Protein AF-A0A5C4L773-F1 (afdb_monomer)

Solvent-accessible surface area (backbone atoms only — not comparable to full-atom values): 19338 Å² total; per-residue (Å²): 137,85,79,85,76,81,76,80,77,75,80,77,76,74,78,77,76,84,67,81,40,69,68,46,52,54,35,66,73,42,51,66,61,44,47,49,49,45,23,52,50,46,62,74,33,63,85,46,64,62,66,42,48,54,52,45,50,51,50,32,52,45,51,29,56,46,30,74,75,33,62,69,56,40,54,55,58,61,67,41,76,80,41,75,81,41,99,73,60,78,62,89,84,56,51,71,70,53,45,38,43,51,41,39,30,58,34,67,65,35,80,50,70,71,48,36,55,55,45,50,44,48,38,46,24,53,48,53,43,54,75,70,61,60,44,73,85,48,44,63,60,54,32,52,76,57,68,30,60,68,48,37,20,56,48,42,56,65,67,41,90,72,53,75,71,76,74,72,76,84,82,79,79,73,92,76,77,93,76,89,77,91,75,89,77,86,88,79,88,85,86,88,78,91,80,90,82,81,92,77,91,78,89,77,89,76,82,76,81,73,78,75,77,80,71,89,68,80,76,75,77,67,90,78,72,75,83,75,88,79,83,84,83,85,85,67,89,52,60,59,47,102,86,71,45,85,45,8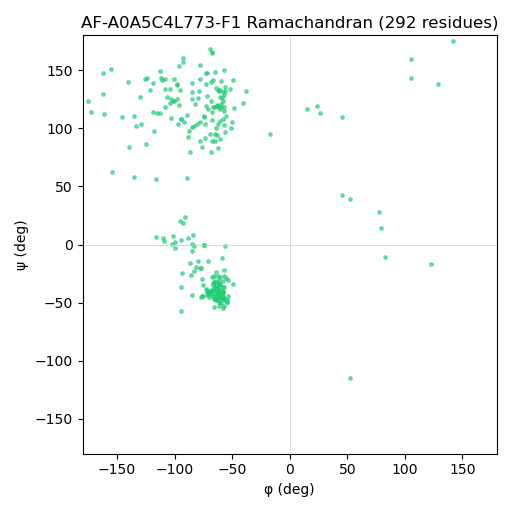5,49,74,94,65,56,80,65,51,43,54,72,76,62,70,65,57,94,92,60,84,80,58,74,44,78,44,76,80,46,74,55,95,97,44,75,44,68,45,83,45,81,56,84,79,84,126

Mean predicted aligned error: 17.51 Å

Organism: NCBI:txid2583531

Radius of gyration: 29.14 Å; Cα contacts (8 Å, |Δi|>4): 210; chains: 1; bounding box: 97×66×73 Å

Structure (mmCIF, N/CA/C/O backbone):
data_AF-A0A5C4L773-F1
#
_entry.id   AF-A0A5C4L773-F1
#
loop_
_atom_site.group_PDB
_atom_site.id
_atom_site.type_symbol
_atom_site.label_atom_id
_atom_site.label_alt_id
_atom_site.label_comp_id
_atom_site.label_asym_id
_atom_site.label_entity_id
_atom_site.label_seq_id
_atom_site.pdbx_PDB_ins_code
_atom_site.Cartn_x
_atom_site.Cartn_y
_atom_site.Cartn_z
_atom_site.occupancy
_atom_site.B_iso_or_equiv
_atom_site.auth_seq_id
_atom_site.auth_comp_id
_atom_site.auth_asym_id
_atom_site.auth_atom_id
_atom_site.pdbx_PDB_model_num
ATOM 1 N N . MET A 1 1 ? -50.400 12.324 -5.030 1.00 55.97 1 MET A N 1
ATOM 2 C CA . MET A 1 1 ? -49.575 11.104 -4.856 1.00 55.97 1 MET A CA 1
ATOM 3 C C . MET A 1 1 ? -48.114 11.508 -4.661 1.00 55.97 1 MET A C 1
ATOM 5 O O . MET A 1 1 ? -47.544 12.105 -5.564 1.00 55.97 1 MET A O 1
ATOM 9 N N . LYS A 1 2 ? -47.525 11.276 -3.477 1.00 47.38 2 LYS A N 1
ATOM 10 C CA . LYS A 1 2 ? -46.110 11.594 -3.190 1.00 47.38 2 LYS A CA 1
ATOM 11 C C . LYS A 1 2 ? -45.227 10.430 -3.656 1.00 47.38 2 LYS A C 1
ATOM 13 O O . LYS A 1 2 ? -45.478 9.294 -3.266 1.00 47.38 2 LYS A O 1
ATOM 18 N N . LYS A 1 3 ? -44.226 10.702 -4.502 1.00 49.03 3 LYS A N 1
ATOM 19 C CA . LYS A 1 3 ? -43.267 9.687 -4.972 1.00 49.03 3 LYS A CA 1
ATOM 20 C C . LYS A 1 3 ? -42.441 9.166 -3.781 1.00 49.03 3 LYS A C 1
ATOM 22 O O . LYS A 1 3 ? -41.984 9.991 -2.988 1.00 49.03 3 LYS A O 1
ATOM 27 N N . PRO A 1 4 ? -42.236 7.844 -3.641 1.00 53.94 4 PRO A N 1
ATOM 28 C CA . PRO A 1 4 ? -41.421 7.292 -2.567 1.00 53.94 4 PRO A CA 1
ATOM 29 C C . PRO A 1 4 ? -39.965 7.726 -2.757 1.00 53.94 4 PRO A C 1
ATOM 31 O O . PRO A 1 4 ? -39.331 7.427 -3.770 1.00 53.94 4 PRO A O 1
ATOM 34 N N . THR A 1 5 ? -39.436 8.465 -1.786 1.00 51.59 5 THR A N 1
ATOM 35 C CA . THR A 1 5 ? -38.029 8.854 -1.739 1.00 51.59 5 THR A CA 1
ATOM 36 C C . THR A 1 5 ? -37.188 7.618 -1.418 1.00 51.59 5 THR A C 1
ATOM 38 O O . THR A 1 5 ? -37.330 7.001 -0.361 1.00 51.59 5 THR A O 1
ATOM 41 N N . LYS A 1 6 ? -36.323 7.216 -2.360 1.00 52.66 6 LYS A N 1
ATOM 42 C CA . LYS A 1 6 ? -35.365 6.118 -2.176 1.00 52.66 6 LYS A CA 1
ATOM 43 C C . LYS A 1 6 ? -34.429 6.483 -1.018 1.00 52.66 6 LYS A C 1
ATOM 45 O O . LYS A 1 6 ? -33.583 7.361 -1.161 1.00 52.66 6 LYS A O 1
ATOM 50 N N . LYS A 1 7 ? -34.601 5.836 0.139 1.00 47.88 7 LYS A N 1
ATOM 51 C CA . LYS A 1 7 ? -33.677 5.959 1.275 1.00 47.88 7 LYS A CA 1
ATOM 52 C C . LYS A 1 7 ? -32.294 5.486 0.821 1.00 47.88 7 LYS A C 1
ATOM 54 O O . LYS A 1 7 ? -32.138 4.323 0.454 1.00 47.88 7 LYS A O 1
ATOM 59 N N . ALA A 1 8 ? -31.315 6.389 0.831 1.00 44.59 8 ALA A N 1
ATOM 60 C CA . ALA A 1 8 ? -29.921 6.061 0.565 1.00 44.59 8 ALA A CA 1
ATOM 61 C C . ALA A 1 8 ? -29.462 4.988 1.567 1.00 44.59 8 ALA A C 1
ATOM 63 O O . ALA A 1 8 ? -29.524 5.193 2.781 1.00 44.59 8 ALA A O 1
ATOM 64 N N . LYS A 1 9 ? -29.064 3.815 1.062 1.00 46.31 9 LYS A N 1
ATOM 65 C CA . LYS A 1 9 ? -28.491 2.751 1.889 1.00 46.31 9 LYS A CA 1
ATOM 66 C C . LYS A 1 9 ? -27.147 3.248 2.414 1.00 46.31 9 LYS A C 1
ATOM 68 O O . LYS A 1 9 ? -26.245 3.524 1.631 1.00 46.31 9 LYS A O 1
ATOM 73 N N . ASN A 1 10 ? -27.026 3.356 3.734 1.00 37.94 10 ASN A N 1
ATOM 74 C CA . ASN A 1 10 ? -25.752 3.632 4.388 1.00 37.94 10 ASN A CA 1
ATOM 75 C C . ASN A 1 10 ? -24.766 2.503 4.032 1.00 37.94 10 ASN A C 1
ATOM 77 O O . ASN A 1 10 ? -25.048 1.352 4.385 1.00 37.94 10 ASN A O 1
ATOM 81 N N . PRO A 1 11 ? -23.634 2.781 3.358 1.00 42.84 11 PRO A N 1
ATOM 82 C CA . PRO A 1 11 ? -22.618 1.766 3.123 1.00 42.84 11 PRO A CA 1
ATOM 83 C C . PRO A 1 11 ? -22.132 1.260 4.482 1.00 42.84 11 PRO A C 1
ATOM 85 O O . PRO A 1 11 ? -21.696 2.031 5.343 1.00 42.84 11 PRO A O 1
ATOM 88 N N . ARG A 1 12 ? -22.276 -0.049 4.710 1.00 44.75 12 ARG A N 1
ATOM 89 C CA . ARG A 1 12 ? -21.812 -0.699 5.934 1.00 44.75 12 ARG A CA 1
ATOM 90 C C . ARG A 1 12 ? -20.321 -0.441 6.084 1.00 44.75 12 ARG A C 1
ATOM 92 O O . ARG A 1 12 ? -19.520 -0.936 5.298 1.00 44.75 12 ARG A O 1
ATOM 99 N N . LYS A 1 13 ? -19.950 0.293 7.132 1.00 46.88 13 LYS A N 1
ATOM 100 C CA . LYS A 1 13 ? -18.569 0.363 7.606 1.00 46.88 13 LYS A CA 1
ATOM 101 C C . LYS A 1 13 ? -18.176 -1.043 8.061 1.00 46.88 13 LYS A C 1
ATOM 103 O O . LYS A 1 13 ? -18.472 -1.420 9.194 1.00 46.88 13 LYS A O 1
ATOM 108 N N . LEU A 1 14 ? -17.556 -1.829 7.177 1.00 47.53 14 LEU A N 1
ATOM 109 C CA . LEU A 1 14 ? -16.803 -3.018 7.572 1.00 47.53 14 LEU A CA 1
ATOM 110 C C . LEU A 1 14 ? -15.889 -2.582 8.720 1.00 47.53 14 LEU A C 1
ATOM 112 O O . LEU A 1 14 ? -15.087 -1.657 8.567 1.00 47.53 14 LEU A O 1
ATOM 116 N N . ARG A 1 15 ? -16.086 -3.163 9.908 1.00 50.38 15 ARG A N 1
ATOM 117 C CA . ARG A 1 15 ? -15.232 -2.879 11.063 1.00 50.38 15 ARG A CA 1
ATOM 118 C C . ARG A 1 15 ? -13.825 -3.332 10.681 1.00 50.38 15 ARG A C 1
ATOM 120 O O . ARG A 1 15 ? -13.570 -4.531 10.633 1.00 50.38 15 ARG A O 1
ATOM 127 N N . LYS A 1 16 ? -12.945 -2.376 10.361 1.00 62.84 16 LYS A N 1
ATOM 128 C CA . LYS A 1 16 ? -11.532 -2.633 10.065 1.00 62.84 16 LYS A CA 1
ATOM 129 C C . LYS A 1 16 ? -10.950 -3.384 11.268 1.00 62.84 16 LYS A C 1
ATOM 131 O O . LYS A 1 16 ? -10.889 -2.827 12.363 1.00 62.84 16 LYS A O 1
ATOM 136 N N . LEU A 1 17 ? -10.617 -4.665 11.086 1.00 63.12 17 LEU A N 1
ATOM 137 C CA . LEU A 1 17 ? -9.940 -5.463 12.111 1.00 63.12 17 LEU A CA 1
ATOM 138 C C . LEU A 1 17 ? -8.640 -4.747 12.489 1.00 63.12 17 LEU A C 1
ATOM 140 O O . LEU A 1 17 ? -7.871 -4.364 11.605 1.00 63.12 17 LEU A O 1
ATOM 144 N N . ALA A 1 18 ? -8.418 -4.539 13.786 1.00 74.06 18 ALA A N 1
ATOM 145 C CA . ALA A 1 18 ? -7.198 -3.908 14.268 1.00 74.06 18 ALA A CA 1
ATOM 146 C C . ALA A 1 18 ? -5.991 -4.796 13.920 1.00 74.06 18 ALA A C 1
ATOM 148 O O . ALA A 1 18 ? -5.924 -5.961 14.315 1.00 74.06 18 ALA A O 1
ATOM 149 N N . ASP A 1 19 ? -5.058 -4.249 13.146 1.00 83.75 19 ASP A N 1
ATOM 150 C CA . ASP A 1 19 ? -3.816 -4.916 12.768 1.00 83.75 19 ASP A CA 1
ATOM 151 C C . ASP A 1 19 ? -2.783 -4.699 13.879 1.00 83.75 19 ASP A C 1
ATOM 153 O O . ASP A 1 19 ? -2.212 -3.617 14.007 1.00 83.75 19 ASP A O 1
ATOM 157 N N . ASN A 1 20 ? -2.590 -5.719 14.716 1.00 84.19 20 ASN A N 1
ATOM 158 C CA . ASN A 1 20 ? -1.710 -5.666 15.889 1.00 84.19 20 ASN A CA 1
ATOM 159 C C . ASN A 1 20 ? -0.297 -6.211 15.608 1.00 84.19 20 ASN A C 1
ATOM 161 O O . ASN A 1 20 ? 0.418 -6.606 16.537 1.00 84.19 20 ASN A O 1
ATOM 165 N N . SER A 1 21 ? 0.110 -6.277 14.338 1.00 91.44 21 SER A N 1
ATOM 166 C CA . SER A 1 21 ? 1.467 -6.694 13.973 1.00 91.44 21 SER A CA 1
ATOM 167 C C . SER A 1 21 ? 2.527 -5.798 14.635 1.00 91.44 21 SER A C 1
ATOM 169 O O . SER A 1 21 ? 2.286 -4.631 14.951 1.00 91.44 21 SER A O 1
ATOM 171 N N . GLU A 1 22 ? 3.701 -6.366 14.915 1.00 93.00 22 GLU A N 1
ATOM 172 C CA . GLU A 1 22 ? 4.819 -5.649 15.547 1.00 93.00 22 GLU A CA 1
ATOM 173 C C . GLU A 1 22 ? 5.259 -4.449 14.703 1.00 93.00 22 GLU A C 1
ATOM 175 O O . GLU A 1 22 ? 5.308 -3.329 15.206 1.00 93.00 22 GLU A O 1
ATOM 180 N N . LEU A 1 2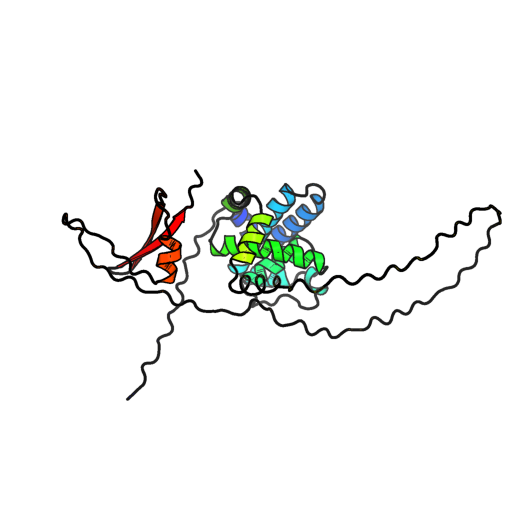3 ? 5.403 -4.659 13.392 1.00 93.69 23 LEU A N 1
ATOM 181 C CA . LEU A 1 23 ? 5.711 -3.602 12.433 1.00 93.69 23 LEU A CA 1
ATOM 182 C C . LEU A 1 23 ? 4.669 -2.470 12.453 1.00 93.69 23 LEU A C 1
ATOM 184 O O . LEU A 1 23 ? 5.021 -1.294 12.420 1.00 93.69 23 LEU A O 1
ATOM 188 N N . MET A 1 24 ? 3.373 -2.790 12.555 1.00 95.00 24 MET A N 1
ATOM 189 C CA . MET A 1 24 ? 2.337 -1.757 12.679 1.00 95.00 24 MET A CA 1
ATOM 190 C C . MET A 1 24 ? 2.456 -0.970 13.982 1.00 95.00 24 MET A C 1
ATOM 192 O O . MET A 1 24 ? 2.205 0.233 13.975 1.00 95.00 24 MET A O 1
ATOM 196 N N . ARG A 1 25 ? 2.838 -1.609 15.095 1.00 95.06 25 ARG A N 1
ATOM 197 C CA . ARG A 1 25 ? 3.061 -0.922 16.377 1.00 95.06 25 ARG A CA 1
ATOM 198 C C . ARG A 1 25 ? 4.253 0.027 16.299 1.00 95.06 25 ARG A C 1
ATOM 200 O O . ARG A 1 25 ? 4.114 1.179 16.707 1.00 95.06 25 ARG A O 1
ATOM 207 N N . GLU A 1 26 ? 5.355 -0.422 15.708 1.00 95.31 26 GLU A N 1
ATOM 208 C CA . GLU A 1 26 ? 6.541 0.400 15.458 1.00 95.31 26 GLU A CA 1
ATOM 209 C C . GLU A 1 26 ? 6.190 1.623 14.595 1.00 95.31 26 GLU A C 1
ATOM 211 O O . GLU A 1 26 ? 6.344 2.763 15.032 1.00 95.31 26 GLU A O 1
ATOM 216 N N . ILE A 1 27 ? 5.587 1.410 13.422 1.00 96.50 27 ILE A N 1
ATOM 217 C CA . ILE A 1 27 ? 5.211 2.492 12.494 1.00 96.50 27 ILE A CA 1
ATOM 218 C C . ILE A 1 27 ? 4.155 3.424 13.104 1.00 96.50 27 ILE A C 1
ATOM 220 O O . ILE A 1 27 ? 4.141 4.626 12.843 1.00 96.50 27 ILE A O 1
ATOM 224 N N . SER A 1 28 ? 3.245 2.896 13.922 1.00 95.75 28 SER A N 1
ATOM 225 C CA . SER A 1 28 ? 2.225 3.690 14.612 1.00 95.75 28 SER A CA 1
ATOM 226 C C . SER A 1 28 ? 2.832 4.652 15.639 1.00 95.75 28 SER A C 1
ATOM 228 O O . SER A 1 28 ? 2.219 5.692 15.899 1.00 95.75 28 SER A O 1
ATOM 230 N N . SER A 1 29 ? 4.001 4.320 16.201 1.00 96.81 29 SER A N 1
ATOM 231 C CA . SER A 1 29 ? 4.710 5.146 17.186 1.00 96.81 29 SER A CA 1
ATOM 232 C C . SER A 1 29 ? 5.435 6.337 16.545 1.00 96.81 29 SER A C 1
ATOM 234 O O . SER A 1 29 ? 5.257 7.464 17.005 1.00 96.81 29 SER A O 1
ATOM 236 N N . ASP A 1 30 ? 6.150 6.115 15.437 1.00 96.94 30 ASP A N 1
ATOM 237 C CA . ASP A 1 30 ? 6.817 7.155 14.647 1.00 96.94 30 ASP A CA 1
ATOM 238 C C . ASP A 1 30 ? 6.667 6.880 13.145 1.00 96.94 30 ASP A C 1
ATOM 240 O O . ASP A 1 30 ? 7.526 6.304 12.473 1.00 96.94 30 ASP A O 1
ATOM 244 N N . THR A 1 31 ? 5.531 7.308 12.596 1.00 97.44 31 THR A N 1
ATOM 245 C CA . THR A 1 31 ? 5.187 7.047 11.193 1.00 97.44 31 THR A CA 1
ATOM 246 C C . THR A 1 31 ? 6.119 7.780 10.232 1.00 97.44 31 THR A C 1
ATOM 248 O O . THR A 1 31 ? 6.448 7.268 9.158 1.00 97.44 31 THR A O 1
ATOM 251 N N . LEU A 1 32 ? 6.559 8.984 10.605 1.00 97.25 32 LEU A N 1
ATOM 252 C CA . LEU A 1 32 ? 7.421 9.785 9.751 1.00 97.25 32 LEU A CA 1
ATOM 253 C C . LEU A 1 32 ? 8.852 9.241 9.748 1.00 97.25 32 LEU A C 1
ATOM 255 O O . LEU A 1 32 ? 9.428 9.099 8.667 1.00 97.25 32 LEU A O 1
ATOM 259 N N . GLY A 1 33 ? 9.401 8.890 10.914 1.00 97.56 33 GLY A N 1
ATOM 260 C CA . GLY A 1 33 ? 10.689 8.207 11.016 1.00 97.56 33 GLY A CA 1
ATOM 261 C C . GLY A 1 33 ? 10.691 6.891 10.247 1.00 97.56 33 GLY A C 1
ATOM 262 O O . GLY A 1 33 ? 11.559 6.685 9.399 1.00 97.56 33 GLY A O 1
ATOM 263 N N . ALA A 1 34 ? 9.651 6.068 10.406 1.00 97.50 34 ALA A N 1
ATOM 264 C CA . ALA A 1 34 ? 9.509 4.827 9.648 1.00 97.50 34 ALA A CA 1
ATOM 265 C C . ALA A 1 34 ? 9.502 5.051 8.125 1.00 97.50 34 ALA A C 1
ATOM 267 O O . ALA A 1 34 ? 10.136 4.301 7.385 1.00 97.50 34 ALA A O 1
ATOM 268 N N . SER A 1 35 ? 8.842 6.109 7.637 1.00 97.31 35 SER A N 1
ATOM 269 C CA . SER A 1 35 ? 8.852 6.435 6.203 1.00 97.31 35 SER A CA 1
ATOM 270 C C . SER A 1 35 ? 10.238 6.826 5.681 1.00 97.31 35 SER A C 1
ATOM 272 O O . SER A 1 35 ? 10.595 6.458 4.560 1.00 97.31 35 SER A O 1
ATOM 274 N N . LYS A 1 36 ? 11.040 7.533 6.489 1.00 97.50 36 LYS A N 1
ATOM 275 C CA . LYS A 1 36 ? 12.428 7.890 6.158 1.00 97.50 36 LYS A CA 1
ATOM 276 C C . LYS A 1 36 ? 13.332 6.659 6.172 1.00 97.50 36 LYS A C 1
ATOM 278 O O . LYS A 1 36 ? 14.113 6.484 5.243 1.00 97.50 36 LYS A O 1
ATOM 283 N N . ASN A 1 37 ? 13.171 5.784 7.163 1.00 96.44 37 ASN A N 1
ATOM 284 C CA . ASN A 1 37 ? 13.919 4.531 7.257 1.00 96.44 37 ASN A CA 1
ATOM 285 C C . ASN A 1 37 ? 13.616 3.614 6.067 1.00 96.44 37 ASN A C 1
ATOM 287 O O . ASN A 1 37 ? 14.540 3.125 5.427 1.00 96.44 37 ASN A O 1
ATOM 291 N N . ALA A 1 38 ? 12.339 3.461 5.700 1.00 96.56 38 ALA A N 1
ATOM 292 C CA . ALA A 1 38 ? 11.937 2.680 4.531 1.00 96.56 38 ALA A CA 1
ATOM 293 C C . ALA A 1 38 ? 12.521 3.243 3.223 1.00 96.56 38 ALA A C 1
ATOM 295 O O . ALA A 1 38 ? 12.947 2.485 2.352 1.00 96.56 38 ALA A O 1
ATOM 296 N N . GLN A 1 39 ? 12.562 4.572 3.086 1.00 95.81 39 GLN A N 1
ATOM 297 C CA . GLN A 1 39 ? 13.196 5.235 1.948 1.00 95.81 39 GLN A CA 1
ATOM 298 C C . GLN A 1 39 ? 14.710 4.969 1.906 1.00 95.81 39 GLN A C 1
ATOM 300 O O . GLN A 1 39 ? 15.229 4.603 0.854 1.00 95.81 39 GLN A O 1
ATOM 305 N N . ALA A 1 40 ? 15.408 5.121 3.034 1.00 95.25 40 ALA A N 1
ATOM 306 C CA . ALA A 1 40 ? 16.847 4.876 3.131 1.00 95.25 40 ALA A CA 1
ATOM 307 C C . ALA A 1 40 ? 17.199 3.407 2.850 1.00 95.25 40 ALA A C 1
ATOM 309 O O . ALA A 1 40 ? 18.131 3.128 2.099 1.00 95.25 40 ALA A O 1
ATOM 310 N N . GLN A 1 41 ? 16.412 2.469 3.383 1.00 93.31 41 GLN A N 1
ATOM 311 C CA . GLN A 1 41 ? 16.582 1.040 3.134 1.00 93.31 41 GLN A CA 1
ATOM 312 C C . GLN A 1 41 ? 16.397 0.703 1.650 1.00 93.31 41 GLN A C 1
ATOM 314 O O . GLN A 1 41 ? 17.224 0.012 1.064 1.00 93.31 41 GLN A O 1
ATOM 319 N N . TYR A 1 42 ? 15.365 1.255 1.004 1.00 92.75 42 TYR A N 1
ATOM 320 C CA . TYR A 1 42 ? 15.167 1.064 -0.434 1.00 92.75 42 TYR A CA 1
ATOM 321 C C . TYR A 1 42 ? 16.338 1.598 -1.277 1.00 92.75 42 TYR A C 1
ATOM 323 O O . TYR A 1 42 ? 16.648 1.036 -2.327 1.00 92.75 42 TYR A O 1
ATOM 331 N N . GLU A 1 43 ? 16.987 2.681 -0.847 1.00 91.81 43 GLU A N 1
ATOM 332 C CA . GLU A 1 43 ? 18.172 3.199 -1.533 1.00 91.81 43 GLU A CA 1
ATOM 333 C C . GLU A 1 43 ? 19.409 2.332 -1.343 1.00 91.81 43 GLU A C 1
ATOM 335 O O . GLU A 1 43 ? 20.133 2.126 -2.318 1.00 91.81 43 GLU A O 1
ATOM 340 N N . ALA A 1 44 ? 19.628 1.827 -0.127 1.00 90.69 44 ALA A N 1
ATOM 341 C CA . ALA A 1 44 ? 20.729 0.921 0.182 1.00 90.69 44 ALA A CA 1
ATOM 342 C C . ALA A 1 44 ? 20.609 -0.396 -0.600 1.00 90.69 44 ALA A C 1
ATOM 344 O O . ALA A 1 44 ? 21.598 -0.917 -1.107 1.00 90.69 44 ALA A O 1
ATOM 345 N N . ASP A 1 45 ? 19.384 -0.888 -0.775 1.00 86.50 45 ASP A N 1
ATOM 346 C CA . ASP A 1 45 ? 19.121 -2.201 -1.355 1.00 86.50 45 ASP A CA 1
ATOM 347 C C . ASP A 1 45 ? 18.893 -2.187 -2.883 1.00 86.50 45 ASP A C 1
ATOM 349 O O . ASP A 1 45 ? 18.326 -3.134 -3.442 1.00 86.50 45 ASP A O 1
ATOM 353 N N . LYS A 1 46 ? 19.308 -1.131 -3.602 1.00 72.62 46 LYS A N 1
ATOM 354 C CA . LYS A 1 46 ? 19.066 -1.006 -5.058 1.00 72.62 46 LYS A CA 1
ATOM 355 C C . LYS A 1 46 ? 19.585 -2.191 -5.882 1.00 72.62 46 LYS A C 1
ATOM 357 O O . LYS A 1 46 ? 18.977 -2.514 -6.906 1.00 72.62 46 LYS A O 1
ATOM 362 N N . ASP A 1 47 ? 20.633 -2.860 -5.410 1.00 69.00 47 ASP A N 1
ATOM 363 C CA . ASP A 1 47 ? 21.241 -4.016 -6.077 1.00 69.00 47 ASP A CA 1
ATOM 364 C C . ASP A 1 47 ? 20.506 -5.341 -5.761 1.00 69.00 47 ASP A C 1
ATOM 366 O O . ASP A 1 47 ? 20.499 -6.274 -6.566 1.00 69.00 47 ASP A O 1
ATOM 370 N N . GLY A 1 48 ? 19.778 -5.410 -4.638 1.00 68.06 48 GLY A N 1
ATOM 371 C CA . GLY A 1 48 ? 18.990 -6.560 -4.174 1.00 68.06 48 GLY A CA 1
ATOM 372 C C . GLY A 1 48 ? 17.545 -6.558 -4.690 1.00 68.06 48 GLY A C 1
ATOM 373 O O . GLY A 1 48 ? 16.590 -6.578 -3.916 1.00 68.06 48 GLY A O 1
ATOM 374 N N . TRP A 1 49 ? 17.360 -6.527 -6.011 1.00 72.81 49 TRP A N 1
ATOM 375 C CA . TRP A 1 49 ? 16.126 -6.055 -6.669 1.00 72.81 49 TRP A CA 1
ATOM 376 C C . TRP A 1 49 ? 14.786 -6.687 -6.231 1.00 72.81 49 TRP A C 1
ATOM 378 O O . TRP A 1 49 ? 13.752 -6.016 -6.315 1.00 72.81 49 TRP A O 1
ATOM 388 N N . ARG A 1 50 ? 14.750 -7.963 -5.805 1.00 82.81 50 ARG A N 1
ATOM 389 C CA . ARG A 1 50 ? 13.488 -8.669 -5.475 1.00 82.81 50 ARG A CA 1
ATOM 390 C C . ARG A 1 50 ? 13.111 -8.623 -3.986 1.00 82.81 50 ARG A C 1
ATOM 392 O O . ARG A 1 50 ? 12.023 -8.114 -3.710 1.00 82.81 50 ARG A O 1
ATOM 399 N N . PRO A 1 51 ? 13.944 -9.090 -3.031 1.00 86.69 51 PRO A N 1
ATOM 400 C CA . PRO A 1 51 ? 13.572 -9.081 -1.612 1.00 86.69 51 PRO A CA 1
ATOM 401 C C . PRO A 1 51 ? 13.404 -7.657 -1.075 1.00 86.69 51 PRO A C 1
ATOM 403 O O . PRO A 1 51 ? 12.423 -7.362 -0.397 1.00 86.69 51 PRO A O 1
ATOM 406 N N . ALA A 1 52 ? 14.288 -6.744 -1.484 1.00 88.00 52 ALA A N 1
ATOM 407 C CA . ALA A 1 52 ? 14.222 -5.336 -1.109 1.00 88.00 52 ALA A CA 1
ATOM 408 C C . ALA A 1 52 ? 12.929 -4.666 -1.571 1.00 88.00 52 ALA A C 1
ATOM 410 O O . ALA A 1 52 ? 12.284 -3.920 -0.832 1.00 88.00 52 ALA A O 1
ATOM 411 N N . ARG A 1 53 ? 12.492 -4.977 -2.798 1.00 90.19 53 ARG A N 1
ATOM 412 C CA . ARG A 1 53 ? 11.215 -4.483 -3.315 1.00 90.19 53 ARG A CA 1
ATOM 413 C C . ARG A 1 53 ? 10.054 -4.992 -2.478 1.00 90.19 53 ARG A C 1
ATOM 415 O O . ARG A 1 53 ? 9.175 -4.199 -2.148 1.00 90.19 53 ARG A O 1
ATOM 422 N N . LEU A 1 54 ? 10.032 -6.281 -2.160 1.00 92.75 54 LEU A N 1
ATOM 423 C CA . LEU A 1 54 ? 8.946 -6.870 -1.384 1.00 92.75 54 LEU A CA 1
ATOM 424 C C . LEU A 1 54 ? 8.880 -6.259 0.020 1.00 92.75 54 LEU A C 1
ATOM 426 O O . LEU A 1 54 ? 7.807 -5.845 0.454 1.00 92.75 54 LEU A O 1
ATOM 430 N N . ASN A 1 55 ? 10.037 -6.079 0.658 1.00 93.94 55 ASN A N 1
ATOM 431 C CA . ASN A 1 55 ? 10.138 -5.390 1.937 1.00 93.94 55 ASN A CA 1
ATOM 432 C C . ASN A 1 55 ? 9.659 -3.929 1.836 1.00 93.94 55 ASN A C 1
ATOM 434 O O . ASN A 1 55 ? 8.819 -3.488 2.613 1.00 93.94 55 ASN A O 1
ATOM 438 N N . SER A 1 56 ? 10.071 -3.180 0.810 1.00 95.19 56 SER A N 1
ATOM 439 C CA . SER A 1 56 ? 9.572 -1.810 0.618 1.00 95.19 56 SER A CA 1
ATOM 440 C C . SER A 1 56 ? 8.049 -1.755 0.398 1.00 95.19 56 SER A C 1
ATOM 442 O O . SER A 1 56 ? 7.393 -0.844 0.897 1.00 95.19 56 SER A O 1
ATOM 444 N N . CYS A 1 57 ? 7.457 -2.754 -0.274 1.00 96.38 57 CYS A N 1
ATOM 445 C CA . CYS A 1 57 ? 6.003 -2.869 -0.423 1.00 96.38 57 CYS A CA 1
ATOM 446 C C . CYS A 1 57 ? 5.306 -3.071 0.930 1.00 96.38 57 CYS A C 1
ATOM 448 O O . CYS A 1 57 ? 4.252 -2.477 1.160 1.00 96.38 57 CYS A O 1
ATOM 450 N N . LEU A 1 58 ? 5.907 -3.866 1.822 1.00 96.88 58 LEU A N 1
ATOM 451 C CA . LEU A 1 58 ? 5.433 -4.078 3.189 1.00 96.88 58 LEU A CA 1
ATOM 452 C C . LEU A 1 58 ? 5.380 -2.763 3.976 1.00 96.88 58 LEU A C 1
ATOM 454 O O . LEU A 1 58 ? 4.323 -2.415 4.509 1.00 96.88 58 LEU A O 1
ATOM 458 N N . TYR A 1 59 ? 6.470 -1.990 3.973 1.00 97.44 59 TYR A N 1
ATOM 459 C CA . TYR A 1 59 ? 6.511 -0.680 4.631 1.00 97.44 59 TYR A CA 1
ATOM 460 C C . TYR A 1 59 ? 5.510 0.305 4.026 1.00 97.44 59 TYR A C 1
ATOM 462 O O . TYR A 1 59 ? 4.769 0.948 4.765 1.00 97.44 59 TYR A O 1
ATOM 470 N N . ILE A 1 60 ? 5.430 0.400 2.693 1.00 98.12 60 ILE A N 1
ATOM 471 C CA . ILE A 1 60 ? 4.469 1.281 2.008 1.00 98.12 60 ILE A CA 1
ATOM 472 C C . ILE A 1 60 ? 3.037 0.968 2.452 1.00 98.12 60 ILE A C 1
ATOM 474 O O . ILE A 1 60 ? 2.280 1.876 2.796 1.00 98.12 60 ILE A O 1
ATOM 478 N N . TYR A 1 61 ? 2.674 -0.315 2.467 1.00 98.06 61 TYR A N 1
ATOM 479 C CA . TYR A 1 61 ? 1.345 -0.771 2.853 1.00 98.06 61 TYR A CA 1
ATOM 480 C C . TYR A 1 61 ? 1.031 -0.447 4.322 1.00 98.06 61 TYR A C 1
ATOM 482 O O . TYR A 1 61 ? -0.024 0.118 4.622 1.00 98.06 61 TYR A O 1
ATOM 490 N N . ALA A 1 62 ? 1.961 -0.742 5.233 1.00 97.56 62 ALA A N 1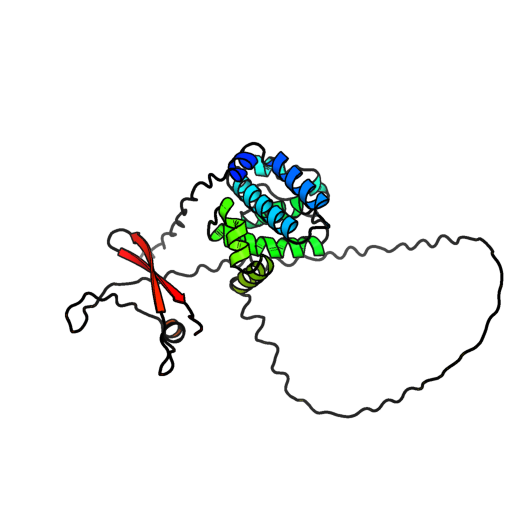
ATOM 491 C CA . ALA A 1 62 ? 1.795 -0.493 6.662 1.00 97.56 62 ALA A CA 1
ATOM 492 C C . ALA A 1 62 ? 1.720 1.011 6.994 1.00 97.56 62 ALA A C 1
ATOM 494 O O . ALA A 1 62 ? 0.787 1.451 7.671 1.00 97.56 62 ALA A O 1
ATOM 495 N N . ILE A 1 63 ? 2.632 1.823 6.447 1.00 98.25 63 ILE A N 1
ATOM 496 C CA . ILE A 1 63 ? 2.640 3.288 6.605 1.00 98.25 63 ILE A CA 1
ATOM 497 C C . ILE A 1 63 ? 1.323 3.886 6.106 1.00 98.25 63 ILE A C 1
ATOM 499 O O . ILE A 1 63 ? 0.702 4.692 6.803 1.00 98.25 63 ILE A O 1
ATOM 503 N N . ALA A 1 64 ? 0.855 3.460 4.929 1.00 97.81 64 ALA A N 1
ATOM 504 C CA . ALA A 1 64 ? -0.401 3.943 4.373 1.00 97.81 64 ALA A CA 1
ATOM 505 C C . ALA A 1 64 ? -1.602 3.595 5.272 1.00 97.81 64 ALA A C 1
ATOM 507 O O . ALA A 1 64 ? -2.413 4.481 5.545 1.00 97.81 64 ALA A O 1
ATOM 508 N N . LYS A 1 65 ? -1.692 2.366 5.815 1.00 96.31 65 LYS A N 1
ATOM 509 C CA . LYS A 1 65 ? -2.756 1.992 6.776 1.00 96.31 65 LYS A CA 1
ATOM 510 C C . LYS A 1 65 ? -2.755 2.890 8.015 1.00 96.31 65 LYS A C 1
ATOM 512 O O . LYS A 1 65 ? -3.826 3.310 8.470 1.00 96.31 65 LYS A O 1
ATOM 517 N N . VAL A 1 66 ? -1.577 3.211 8.556 1.00 96.69 66 VAL A N 1
ATOM 518 C CA . VAL A 1 66 ? -1.459 4.116 9.710 1.00 96.69 66 VAL A CA 1
ATOM 519 C C . VAL A 1 66 ? -1.913 5.530 9.347 1.00 96.69 66 VAL A C 1
ATOM 521 O O . VAL A 1 66 ? -2.725 6.100 10.073 1.00 96.69 66 VAL A O 1
ATOM 524 N N . MET A 1 67 ? -1.474 6.079 8.213 1.00 97.19 67 MET A N 1
ATOM 525 C CA . MET A 1 67 ? -1.851 7.431 7.774 1.00 97.19 67 MET A CA 1
ATOM 526 C C . MET A 1 67 ? -3.348 7.572 7.481 1.00 97.19 67 MET A C 1
ATOM 528 O O . MET A 1 67 ? -3.943 8.584 7.847 1.00 97.19 67 MET A O 1
ATOM 532 N N . MET A 1 68 ? -3.976 6.545 6.899 1.00 95.44 68 MET A N 1
ATOM 533 C CA . MET A 1 68 ? -5.432 6.502 6.707 1.00 95.44 68 MET A CA 1
ATOM 534 C C . MET A 1 68 ? -6.194 6.521 8.037 1.00 95.44 68 MET A C 1
ATOM 536 O O . MET A 1 68 ? -7.288 7.070 8.121 1.00 95.44 68 MET A O 1
ATOM 540 N N . SER A 1 69 ? -5.617 5.921 9.080 1.00 94.62 69 SER A N 1
ATOM 541 C CA . SER A 1 69 ? -6.221 5.860 10.416 1.00 94.62 69 SER A CA 1
ATOM 542 C C . SER A 1 69 ? -5.913 7.103 11.261 1.00 94.62 69 SER A C 1
ATOM 544 O O . SER A 1 69 ? -6.680 7.444 12.160 1.00 94.62 69 SER A O 1
ATOM 546 N N . LYS A 1 70 ? -4.797 7.790 10.985 1.00 96.25 70 LYS A N 1
ATOM 547 C CA . LYS A 1 70 ? -4.305 8.959 11.728 1.00 96.25 70 LYS A CA 1
ATOM 548 C C . LYS A 1 70 ? -4.082 10.154 10.785 1.00 96.25 70 LYS A C 1
ATOM 550 O O . LYS A 1 70 ? -2.944 10.418 10.390 1.00 96.25 70 LYS A O 1
ATOM 555 N N . PRO A 1 71 ? -5.117 10.971 10.511 1.00 95.38 71 PRO A N 1
ATOM 556 C CA . PRO A 1 71 ? -5.005 12.128 9.613 1.00 95.38 71 PRO A CA 1
ATOM 557 C C . PRO A 1 71 ? -3.934 13.152 10.020 1.00 95.38 71 PRO A C 1
ATOM 559 O O . PRO A 1 71 ? -3.369 13.836 9.171 1.00 95.38 71 PRO A O 1
ATOM 562 N N . LYS A 1 72 ? -3.608 13.249 11.319 1.00 96.75 72 LYS A N 1
ATOM 563 C CA . LYS A 1 72 ? -2.517 14.106 11.814 1.00 96.75 72 LYS A CA 1
ATOM 564 C C . LYS A 1 72 ? -1.146 13.669 11.287 1.00 96.75 72 LYS A C 1
ATOM 566 O O . LYS A 1 72 ? -0.325 14.527 10.980 1.00 96.75 72 LYS A O 1
ATOM 571 N N . GLU A 1 73 ? -0.908 12.364 11.160 1.00 97.50 73 GLU A N 1
ATOM 572 C CA . GLU A 1 73 ? 0.345 11.835 10.606 1.00 97.50 73 GLU A CA 1
ATOM 573 C C . GLU A 1 73 ? 0.417 12.074 9.097 1.00 97.50 73 GLU A C 1
ATOM 575 O O . GLU A 1 73 ? 1.448 12.520 8.595 1.00 97.50 73 GLU A O 1
ATOM 580 N N . TRP A 1 74 ? -0.707 11.914 8.388 1.00 97.62 74 TRP A N 1
ATOM 581 C CA . TRP A 1 74 ? -0.811 12.316 6.983 1.00 97.62 74 TRP A CA 1
ATOM 582 C C . TRP A 1 74 ? -0.477 13.806 6.788 1.00 97.62 74 TRP A C 1
ATOM 584 O O . TRP A 1 74 ? 0.357 14.155 5.956 1.00 97.62 74 TRP A O 1
ATOM 594 N N . ALA A 1 75 ? -1.038 14.690 7.618 1.00 97.12 75 ALA A N 1
ATOM 595 C CA . ALA A 1 75 ? -0.776 16.128 7.548 1.00 97.12 75 ALA A CA 1
ATOM 596 C C . ALA A 1 75 ? 0.702 16.501 7.796 1.00 97.12 75 ALA A C 1
ATOM 598 O O . ALA A 1 75 ? 1.193 17.471 7.219 1.00 97.12 75 ALA A O 1
ATOM 599 N N . LYS A 1 76 ? 1.430 15.753 8.637 1.00 97.69 76 LYS A N 1
ATOM 600 C CA . LYS A 1 76 ? 2.885 15.928 8.823 1.00 97.69 76 LYS A CA 1
ATOM 601 C C . LYS A 1 76 ? 3.676 15.418 7.616 1.00 97.69 76 LYS A C 1
ATOM 603 O O . LYS A 1 76 ? 4.668 16.028 7.218 1.00 97.69 76 LYS A O 1
ATOM 608 N N . PHE A 1 77 ? 3.234 14.310 7.032 1.00 97.88 77 PHE A N 1
ATOM 609 C CA . PHE A 1 77 ? 3.889 13.672 5.898 1.00 97.88 77 PHE A CA 1
ATOM 610 C C . PHE A 1 77 ? 3.822 14.509 4.614 1.00 97.88 77 PHE A C 1
ATOM 612 O O . PHE A 1 77 ? 4.816 14.626 3.900 1.00 97.88 77 PHE A O 1
ATOM 619 N N . ILE A 1 78 ? 2.693 15.166 4.338 1.00 97.56 78 ILE A N 1
ATOM 620 C CA . ILE A 1 78 ? 2.560 16.034 3.153 1.00 97.56 78 ILE A CA 1
ATOM 621 C C . ILE A 1 78 ? 3.365 17.339 3.260 1.00 97.56 78 ILE A C 1
ATOM 623 O O . ILE A 1 78 ? 3.580 18.004 2.254 1.00 97.56 78 ILE A O 1
ATOM 627 N N . LYS A 1 79 ? 3.843 17.696 4.461 1.00 97.25 79 LYS A N 1
ATOM 628 C CA . LYS A 1 79 ? 4.732 18.848 4.696 1.00 97.25 79 LYS A CA 1
ATOM 629 C C . LYS A 1 79 ? 6.215 18.531 4.476 1.00 97.25 79 LYS A C 1
ATOM 631 O O . LYS A 1 79 ? 7.052 19.396 4.710 1.00 97.25 79 LYS A O 1
ATOM 636 N N . GLN A 1 80 ? 6.570 17.300 4.100 1.00 97.50 80 GLN A N 1
ATOM 637 C CA . GLN A 1 80 ? 7.969 16.968 3.826 1.00 97.50 80 GLN A CA 1
ATOM 638 C C . GLN A 1 80 ? 8.486 17.725 2.584 1.00 97.50 80 GLN A C 1
ATOM 640 O O . GLN A 1 80 ? 7.766 17.772 1.584 1.00 97.50 80 GLN A O 1
ATOM 645 N N . PRO A 1 81 ? 9.748 18.207 2.583 1.00 96.69 81 PRO A N 1
ATOM 646 C CA . PRO A 1 81 ? 10.339 18.931 1.446 1.00 96.69 81 PRO A CA 1
ATOM 647 C C . PRO A 1 81 ? 10.339 18.148 0.126 1.00 96.69 81 PRO A C 1
ATOM 649 O O . PRO A 1 81 ? 10.378 18.720 -0.956 1.00 96.69 81 PRO A O 1
ATOM 652 N N . PHE A 1 82 ? 10.246 16.815 0.195 1.00 96.50 82 PHE A N 1
ATOM 653 C CA . PHE A 1 82 ? 10.118 15.943 -0.976 1.00 96.50 82 PHE A CA 1
ATOM 654 C C . PHE A 1 82 ? 9.012 16.394 -1.949 1.00 96.50 82 PHE A C 1
ATOM 656 O O . PHE A 1 82 ? 9.160 16.242 -3.163 1.00 96.50 82 PHE A O 1
ATOM 663 N N . TRP A 1 83 ? 7.921 16.959 -1.426 1.00 96.94 83 TRP A N 1
ATOM 664 C CA . TRP A 1 83 ? 6.756 17.356 -2.215 1.00 96.94 83 TRP A CA 1
ATOM 665 C C . TRP A 1 83 ? 6.913 18.689 -2.949 1.00 96.94 83 TRP A C 1
ATOM 667 O O . TRP A 1 83 ? 6.150 18.935 -3.875 1.00 96.94 83 TRP A O 1
ATOM 677 N N . GLU A 1 84 ? 7.910 19.511 -2.612 1.00 94.75 84 GLU A N 1
ATOM 678 C CA . GLU A 1 84 ? 8.149 20.812 -3.264 1.00 94.75 84 GLU A CA 1
ATOM 679 C C . GLU A 1 84 ? 8.480 20.661 -4.757 1.00 94.75 84 GLU A C 1
ATOM 681 O O . GLU A 1 84 ? 8.158 21.523 -5.568 1.00 94.75 84 GLU A O 1
ATOM 686 N N . ASN A 1 85 ? 9.052 19.515 -5.139 1.00 90.31 85 ASN A N 1
ATOM 687 C CA . ASN A 1 85 ? 9.401 19.198 -6.525 1.00 90.31 85 ASN A CA 1
ATOM 688 C C . ASN A 1 85 ? 8.226 18.640 -7.349 1.00 90.31 85 ASN A C 1
ATOM 690 O O . ASN A 1 85 ? 8.402 18.281 -8.517 1.00 90.31 85 ASN A O 1
ATOM 694 N N . PHE A 1 86 ? 7.039 18.475 -6.757 1.00 92.19 86 PHE A N 1
ATOM 695 C CA . PHE A 1 86 ? 5.878 17.926 -7.451 1.00 92.19 86 PHE A CA 1
ATOM 696 C C . PHE A 1 86 ? 5.002 19.059 -7.994 1.00 92.19 86 PHE A C 1
ATOM 698 O O . PHE A 1 86 ? 4.626 19.942 -7.232 1.00 92.19 86 PHE A O 1
ATOM 705 N N . PRO A 1 87 ? 4.564 18.994 -9.268 1.00 90.06 87 PRO A N 1
ATOM 706 C CA . PRO A 1 87 ? 3.648 19.996 -9.822 1.00 90.06 87 PRO A CA 1
ATOM 707 C C . PRO A 1 87 ? 2.335 20.120 -9.036 1.00 90.06 87 PRO A C 1
ATOM 709 O O . PRO A 1 87 ? 1.731 21.185 -8.971 1.00 90.06 87 PRO A O 1
ATOM 712 N N . LYS A 1 88 ? 1.881 19.008 -8.446 1.00 90.44 88 LYS A N 1
ATOM 713 C CA . LYS A 1 88 ? 0.674 18.926 -7.624 1.00 90.44 88 LYS A CA 1
ATOM 714 C C . LYS A 1 88 ? 1.016 18.239 -6.308 1.00 90.44 88 LYS A C 1
ATOM 716 O O . LYS A 1 88 ? 1.160 17.012 -6.266 1.00 90.44 88 LYS A O 1
ATOM 721 N N . SER A 1 89 ? 1.135 19.029 -5.247 1.00 91.12 89 SER A N 1
ATOM 722 C CA . SER A 1 89 ? 1.364 18.511 -3.899 1.00 91.12 89 SER A CA 1
ATOM 723 C C . SER A 1 89 ? 0.168 17.686 -3.405 1.00 91.12 89 SER A C 1
ATOM 725 O O . SER A 1 89 ? -0.979 17.974 -3.771 1.00 91.12 89 SER A O 1
ATOM 727 N N . PRO A 1 90 ? 0.404 16.663 -2.565 1.00 94.12 90 PRO A N 1
ATOM 728 C CA . PRO A 1 90 ? -0.674 15.903 -1.949 1.00 94.12 90 PRO A CA 1
ATOM 729 C C . PRO A 1 90 ? -1.576 16.811 -1.106 1.00 94.12 90 PRO A C 1
ATOM 731 O O . PRO A 1 90 ? -1.097 17.694 -0.393 1.00 94.12 90 PRO A O 1
ATOM 734 N N . ARG A 1 91 ? -2.888 16.572 -1.155 1.00 94.75 91 ARG A N 1
ATOM 735 C CA . ARG A 1 91 ? -3.865 17.307 -0.342 1.00 94.75 91 ARG A CA 1
ATOM 736 C C . ARG A 1 91 ? -4.162 16.587 0.975 1.00 94.75 91 ARG A C 1
ATOM 738 O O . ARG A 1 91 ? -3.986 15.374 1.096 1.00 94.75 91 ARG A O 1
ATOM 745 N N . ALA A 1 92 ? -4.639 17.339 1.965 1.00 92.94 92 ALA A N 1
ATOM 746 C CA . ALA A 1 92 ? -4.997 16.798 3.278 1.00 92.94 92 ALA A CA 1
ATOM 747 C C . ALA A 1 92 ? -6.225 15.866 3.233 1.00 92.94 92 ALA A C 1
ATOM 749 O O . ALA A 1 92 ? -6.317 14.948 4.040 1.00 92.94 92 ALA A O 1
ATOM 750 N N . ASP A 1 93 ? -7.125 16.069 2.269 1.00 90.62 93 ASP A N 1
ATOM 751 C CA . ASP A 1 93 ? -8.361 15.313 2.025 1.00 90.62 93 ASP A CA 1
ATOM 752 C C . ASP A 1 93 ? -8.170 14.133 1.050 1.00 90.62 93 ASP A C 1
ATOM 754 O O . ASP A 1 93 ? -9.107 13.679 0.394 1.00 90.62 93 ASP A O 1
ATOM 758 N N . ALA A 1 94 ? -6.941 13.624 0.931 1.00 86.50 94 ALA A N 1
ATOM 759 C CA . ALA A 1 94 ? -6.630 12.516 0.039 1.00 86.50 94 ALA A CA 1
ATOM 760 C C . ALA A 1 94 ? -7.418 11.245 0.404 1.00 86.50 94 ALA A C 1
ATOM 762 O O . ALA A 1 94 ? -7.438 10.808 1.555 1.00 86.50 94 ALA A O 1
ATOM 763 N N . ASN A 1 95 ? -8.017 10.610 -0.608 1.00 91.19 95 ASN A N 1
ATOM 764 C CA . ASN A 1 95 ? -8.632 9.294 -0.452 1.00 91.19 95 ASN A CA 1
ATOM 765 C C . ASN A 1 95 ? -7.575 8.201 -0.191 1.00 91.19 95 ASN A C 1
ATOM 767 O O . ASN A 1 95 ? -6.377 8.398 -0.415 1.00 91.19 95 ASN A O 1
ATOM 771 N N . GLU A 1 96 ? -8.023 7.024 0.250 1.00 88.94 96 GLU A N 1
ATOM 772 C CA . GLU A 1 96 ? -7.148 5.896 0.608 1.00 88.94 96 GLU A CA 1
ATOM 773 C C . GLU A 1 96 ? -6.176 5.528 -0.534 1.00 88.94 96 GLU A C 1
ATOM 775 O O . GLU A 1 96 ? -4.967 5.397 -0.329 1.00 88.94 96 GLU A O 1
ATOM 780 N N . THR A 1 97 ? -6.669 5.472 -1.774 1.00 89.69 97 THR A N 1
ATOM 781 C CA . THR A 1 97 ? -5.846 5.192 -2.962 1.00 89.69 97 THR A CA 1
ATOM 782 C C . THR A 1 97 ? -4.745 6.237 -3.175 1.00 89.69 97 THR A C 1
ATOM 784 O O . THR A 1 97 ? -3.612 5.883 -3.513 1.00 89.69 97 THR A O 1
ATOM 787 N N . LYS A 1 98 ? -5.059 7.526 -2.990 1.00 94.62 98 LYS A N 1
ATOM 788 C CA . LYS A 1 98 ? -4.111 8.638 -3.137 1.00 94.62 98 LYS A CA 1
ATOM 789 C C . LYS A 1 98 ? -3.054 8.583 -2.034 1.00 94.62 98 LYS A C 1
ATOM 791 O O . LYS A 1 98 ? -1.874 8.697 -2.354 1.00 94.62 98 LYS A O 1
ATOM 796 N N . ILE A 1 99 ? -3.434 8.311 -0.782 1.00 97.12 99 ILE A N 1
ATOM 797 C CA . ILE A 1 99 ? -2.481 8.140 0.331 1.00 97.12 99 ILE A CA 1
ATOM 798 C C . ILE A 1 99 ? -1.473 7.034 0.004 1.00 97.12 99 ILE A C 1
ATOM 800 O O . ILE A 1 99 ? -0.268 7.282 0.014 1.00 97.12 99 ILE A O 1
ATOM 804 N N . LEU A 1 100 ? -1.947 5.840 -0.370 1.00 97.44 100 LEU A N 1
ATOM 805 C CA . LEU A 1 100 ? -1.074 4.711 -0.709 1.00 97.44 100 LEU A CA 1
ATOM 806 C C . LEU A 1 100 ? -0.126 5.043 -1.876 1.00 97.44 100 LEU A C 1
ATOM 808 O O . LEU A 1 100 ? 1.061 4.715 -1.831 1.00 97.44 100 LEU A O 1
ATOM 812 N N . ARG A 1 101 ? -0.631 5.747 -2.899 1.00 97.19 101 ARG A N 1
ATOM 813 C CA . ARG A 1 101 ? 0.162 6.218 -4.044 1.00 97.19 101 ARG A CA 1
ATOM 814 C C . ARG A 1 101 ? 1.289 7.158 -3.614 1.00 97.19 101 ARG A C 1
ATOM 816 O O . ARG A 1 101 ? 2.434 6.954 -4.010 1.00 97.19 101 ARG A O 1
ATOM 823 N N . TYR A 1 102 ? 0.981 8.173 -2.813 1.00 97.88 102 TYR A N 1
ATOM 824 C CA . TYR A 1 102 ? 1.977 9.147 -2.367 1.00 97.88 102 TYR A CA 1
ATOM 825 C C . TYR A 1 102 ? 3.006 8.524 -1.422 1.00 97.88 102 TYR A C 1
ATOM 827 O O . TYR A 1 102 ? 4.197 8.789 -1.565 1.00 97.88 102 TYR A O 1
ATOM 835 N N . VAL A 1 103 ? 2.596 7.627 -0.524 1.00 98.12 103 VAL A N 1
ATOM 836 C CA . VAL A 1 103 ? 3.550 6.878 0.308 1.00 98.12 103 VAL A CA 1
ATOM 837 C C . VAL A 1 103 ? 4.527 6.086 -0.568 1.00 98.12 103 VAL A C 1
ATOM 839 O O . VAL A 1 103 ? 5.736 6.167 -0.353 1.00 98.12 103 VAL A O 1
ATOM 842 N N . ALA A 1 104 ? 4.041 5.405 -1.611 1.00 97.75 104 ALA A N 1
ATOM 843 C CA . ALA A 1 104 ? 4.908 4.695 -2.552 1.00 97.75 104 ALA A CA 1
ATOM 844 C C . ALA A 1 104 ? 5.873 5.633 -3.296 1.00 97.75 104 ALA A C 1
ATOM 846 O O . ALA A 1 104 ? 7.056 5.322 -3.428 1.00 97.75 104 ALA A O 1
ATOM 847 N N . PHE A 1 105 ? 5.399 6.798 -3.752 1.00 97.44 105 PHE A N 1
ATOM 848 C CA . PHE A 1 105 ? 6.257 7.779 -4.421 1.00 97.44 105 PHE A CA 1
ATOM 849 C C . PHE A 1 105 ? 7.368 8.292 -3.511 1.00 97.44 105 PHE A C 1
ATOM 851 O O . PHE A 1 105 ? 8.501 8.432 -3.966 1.00 97.44 105 PHE A O 1
ATOM 858 N N . TYR A 1 106 ? 7.052 8.542 -2.243 1.00 97.88 106 TYR A N 1
ATOM 859 C CA . TYR A 1 106 ? 8.021 8.994 -1.256 1.00 97.88 106 TYR A CA 1
ATOM 860 C C . TYR A 1 106 ? 9.075 7.923 -0.966 1.00 97.88 106 TYR A C 1
ATOM 862 O O . TYR A 1 106 ? 10.268 8.182 -1.127 1.00 97.88 106 TYR A O 1
ATOM 870 N N . VAL A 1 107 ? 8.647 6.708 -0.604 1.00 97.56 107 VAL A N 1
ATOM 871 C CA . VAL A 1 107 ? 9.555 5.607 -0.237 1.00 97.56 107 VAL A CA 1
ATOM 872 C C . VAL A 1 107 ? 10.477 5.243 -1.402 1.00 97.56 107 VAL A C 1
ATOM 874 O O . VAL A 1 107 ? 11.676 5.081 -1.209 1.00 97.56 107 VAL A O 1
ATOM 877 N N . TRP A 1 108 ? 9.961 5.202 -2.633 1.00 96.25 108 TRP A N 1
ATOM 878 C CA . TRP A 1 108 ? 10.765 4.881 -3.817 1.00 96.25 108 TRP A CA 1
ATOM 879 C C . TRP A 1 108 ? 11.435 6.082 -4.490 1.00 96.25 108 TRP A C 1
ATOM 881 O O . TRP A 1 108 ? 11.996 5.922 -5.576 1.00 96.25 108 TRP A O 1
ATOM 891 N N . LYS A 1 109 ? 11.342 7.285 -3.906 1.00 96.06 109 LYS A N 1
ATOM 892 C CA . LYS A 1 109 ? 11.807 8.551 -4.506 1.00 96.06 109 LYS A CA 1
ATOM 893 C C . LYS A 1 109 ? 11.388 8.711 -5.974 1.00 96.06 109 LYS A C 1
ATOM 895 O O . LYS A 1 109 ? 12.165 9.120 -6.836 1.00 96.06 109 LYS A O 1
ATOM 900 N N . SER A 1 110 ? 10.143 8.357 -6.279 1.00 95.44 110 SER A N 1
ATOM 901 C CA . SER A 1 110 ? 9.618 8.362 -7.645 1.00 95.44 110 SER A CA 1
ATOM 902 C C . SER A 1 110 ? 9.259 9.780 -8.088 1.00 95.44 110 SER A C 1
ATOM 904 O O . SER A 1 110 ? 8.130 10.237 -7.906 1.00 95.44 110 SER A O 1
ATOM 906 N N . THR A 1 111 ? 10.224 10.494 -8.666 1.00 95.06 111 THR A N 1
ATOM 907 C CA . THR A 1 111 ? 10.042 11.861 -9.185 1.00 95.06 111 THR A CA 1
ATOM 908 C C . THR A 1 111 ? 9.717 11.879 -10.681 1.00 95.06 111 THR A C 1
ATOM 910 O O . THR A 1 111 ? 8.870 12.661 -11.121 1.00 95.06 111 THR A O 1
ATOM 913 N N . SER A 1 112 ? 10.320 10.974 -11.459 1.00 94.94 112 SER A N 1
ATOM 914 C CA . SER A 1 112 ? 10.123 10.858 -12.910 1.00 94.94 112 SER A CA 1
ATOM 915 C C . SER A 1 112 ? 8.813 10.157 -13.280 1.00 94.94 112 SER A C 1
ATOM 917 O O . SER A 1 112 ? 8.319 9.311 -12.535 1.00 94.94 112 SER A O 1
ATOM 919 N N . ARG A 1 113 ? 8.269 10.444 -14.470 1.00 93.81 113 ARG A N 1
ATOM 920 C CA . ARG A 1 113 ? 7.048 9.789 -14.978 1.00 93.81 113 ARG A CA 1
ATOM 921 C C . ARG A 1 113 ? 7.170 8.262 -14.979 1.00 93.81 113 ARG A C 1
ATOM 923 O O . ARG A 1 113 ? 6.341 7.583 -14.390 1.00 93.81 113 ARG A O 1
ATOM 930 N N . THR A 1 114 ? 8.262 7.728 -15.523 1.00 94.62 114 THR A N 1
ATOM 931 C CA . THR A 1 114 ? 8.496 6.277 -15.602 1.00 94.62 114 THR A CA 1
ATOM 932 C C . THR A 1 114 ? 8.569 5.607 -14.226 1.00 94.62 114 THR A C 1
ATOM 934 O O . THR A 1 114 ? 8.047 4.507 -14.045 1.00 94.62 114 THR A O 1
ATOM 937 N N . SER A 1 115 ? 9.204 6.253 -13.238 1.00 94.56 115 SER A N 1
ATOM 938 C CA . SER A 1 115 ? 9.258 5.713 -11.869 1.00 94.56 115 SER A CA 1
ATOM 939 C C . SER A 1 115 ? 7.888 5.764 -11.188 1.00 94.56 115 SER A C 1
ATOM 941 O O . SER A 1 115 ? 7.480 4.777 -10.576 1.00 94.56 115 SER A O 1
ATOM 943 N N . LYS A 1 116 ? 7.133 6.852 -11.385 1.00 95.19 116 LYS A N 1
ATOM 944 C CA . LYS A 1 116 ? 5.752 7.002 -10.903 1.00 95.19 116 LYS A CA 1
ATOM 945 C C . LYS A 1 116 ? 4.810 5.965 -11.511 1.00 95.19 116 LYS A C 1
ATOM 947 O O . LYS A 1 116 ? 4.052 5.345 -10.774 1.00 95.19 116 LYS A O 1
ATOM 952 N N . ASP A 1 117 ? 4.890 5.708 -12.814 1.00 94.94 117 ASP A N 1
ATOM 953 C CA . ASP A 1 117 ? 4.050 4.713 -13.496 1.00 94.94 117 ASP A CA 1
ATOM 954 C C . ASP A 1 117 ? 4.309 3.294 -12.968 1.00 94.94 117 ASP A C 1
ATOM 956 O O . ASP A 1 117 ? 3.379 2.517 -12.706 1.00 94.94 117 ASP A O 1
ATOM 960 N N . ARG A 1 118 ? 5.584 2.967 -12.724 1.00 94.31 118 ARG A N 1
ATOM 961 C CA . ARG A 1 118 ? 5.972 1.709 -12.078 1.00 94.31 118 ARG A CA 1
ATOM 962 C C . ARG A 1 118 ? 5.433 1.631 -10.650 1.00 94.31 118 ARG A C 1
ATOM 964 O O . ARG A 1 118 ? 4.857 0.610 -10.279 1.00 94.31 118 ARG A O 1
ATOM 971 N N . ALA A 1 119 ? 5.557 2.707 -9.878 1.00 96.00 119 ALA A N 1
ATOM 972 C CA . ALA A 1 119 ? 5.034 2.760 -8.522 1.00 96.00 119 ALA A CA 1
ATOM 973 C C . ALA A 1 119 ? 3.506 2.576 -8.487 1.00 96.00 119 ALA A C 1
ATOM 975 O O . ALA A 1 119 ? 2.995 1.745 -7.738 1.00 96.00 119 ALA A O 1
ATOM 976 N N . CYS A 1 120 ? 2.779 3.263 -9.372 1.00 95.62 120 CYS A N 1
ATOM 977 C CA . CYS A 1 120 ? 1.334 3.124 -9.548 1.00 95.62 120 CYS A CA 1
ATOM 978 C C . CYS A 1 120 ? 0.913 1.686 -9.877 1.00 95.62 120 CYS A C 1
ATOM 980 O O . CYS A 1 120 ? -0.126 1.226 -9.404 1.00 95.62 120 CYS A O 1
ATOM 982 N N . THR A 1 121 ? 1.712 0.959 -10.660 1.00 95.31 121 THR A N 1
ATOM 983 C CA . THR A 1 121 ? 1.441 -0.449 -10.987 1.00 95.31 121 THR A CA 1
ATOM 984 C C . THR A 1 121 ? 1.409 -1.317 -9.727 1.00 95.31 121 THR A C 1
ATOM 986 O O . THR A 1 121 ? 0.468 -2.087 -9.542 1.00 95.31 121 THR A O 1
ATOM 989 N N . TYR A 1 122 ? 2.371 -1.147 -8.818 1.00 95.94 122 TYR A N 1
ATOM 990 C CA . TYR A 1 122 ? 2.404 -1.889 -7.552 1.00 95.94 122 TYR A CA 1
ATOM 991 C C . TYR A 1 122 ? 1.382 -1.385 -6.535 1.00 95.94 122 TYR A C 1
ATOM 993 O O . TYR A 1 122 ? 0.773 -2.186 -5.833 1.00 95.94 122 TYR A O 1
ATOM 1001 N N . VAL A 1 123 ? 1.108 -0.081 -6.506 1.00 96.69 123 VAL A N 1
ATOM 1002 C CA . VAL A 1 123 ? 0.048 0.494 -5.665 1.00 96.69 123 VAL A CA 1
ATOM 1003 C C . VAL A 1 123 ? -1.313 -0.131 -5.980 1.00 96.69 123 VAL A C 1
ATOM 1005 O O . VAL A 1 123 ? -2.078 -0.384 -5.058 1.00 96.69 123 VAL A O 1
ATOM 1008 N N . ARG A 1 124 ? -1.613 -0.458 -7.246 1.00 95.12 124 ARG A N 1
ATOM 1009 C CA . ARG A 1 124 ? -2.855 -1.174 -7.607 1.00 95.12 124 ARG A CA 1
ATOM 1010 C C . ARG A 1 124 ? -2.938 -2.560 -6.969 1.00 95.12 124 ARG A C 1
ATOM 1012 O O . ARG A 1 124 ? -3.998 -2.932 -6.476 1.00 95.12 124 ARG A O 1
ATOM 1019 N N . ALA A 1 125 ? -1.834 -3.307 -6.965 1.00 96.19 125 ALA A N 1
ATOM 1020 C CA . ALA A 1 125 ? -1.761 -4.600 -6.290 1.00 96.19 125 ALA A CA 1
ATOM 1021 C C . ALA A 1 125 ? -1.977 -4.454 -4.779 1.00 96.19 125 ALA A C 1
ATOM 1023 O O . ALA A 1 125 ? -2.810 -5.148 -4.206 1.00 96.19 125 ALA A O 1
ATOM 1024 N N . LEU A 1 126 ? -1.264 -3.514 -4.153 1.00 97.25 126 LEU A N 1
ATOM 1025 C CA . LEU A 1 126 ? -1.364 -3.253 -2.718 1.00 97.25 126 LEU A CA 1
ATOM 1026 C C . LEU A 1 126 ? -2.755 -2.761 -2.310 1.00 97.25 126 LEU A C 1
ATOM 1028 O O . LEU A 1 126 ? -3.249 -3.164 -1.264 1.00 97.25 126 LEU A O 1
ATOM 1032 N N . LYS A 1 127 ? -3.411 -1.942 -3.140 1.00 95.69 127 LYS A N 1
ATOM 1033 C CA . LYS A 1 127 ? -4.785 -1.495 -2.898 1.00 95.69 127 LYS A CA 1
ATOM 1034 C C . LYS A 1 127 ? -5.744 -2.683 -2.852 1.00 95.69 127 LYS A C 1
ATOM 1036 O O . LYS A 1 127 ? -6.541 -2.756 -1.933 1.00 95.69 127 LYS A O 1
ATOM 1041 N N . MET A 1 128 ? -5.629 -3.628 -3.785 1.00 94.75 128 MET A N 1
ATOM 1042 C CA . MET A 1 128 ? -6.474 -4.827 -3.780 1.00 94.75 128 MET A CA 1
ATOM 1043 C C . MET A 1 128 ? -6.305 -5.631 -2.481 1.00 94.75 128 MET A C 1
ATOM 1045 O O . MET A 1 128 ? -7.292 -6.008 -1.867 1.00 94.75 128 MET A O 1
ATOM 1049 N N . LEU A 1 129 ? -5.065 -5.805 -2.005 1.00 95.81 129 LEU A N 1
ATOM 1050 C CA . LEU A 1 129 ? -4.798 -6.457 -0.714 1.00 95.81 129 LEU A CA 1
ATOM 1051 C C . LEU A 1 129 ? -5.350 -5.653 0.478 1.00 95.81 129 LEU A C 1
ATOM 1053 O O . LEU A 1 129 ? -5.752 -6.232 1.485 1.00 95.81 129 LEU A O 1
ATOM 1057 N N . MET A 1 130 ? -5.380 -4.323 0.362 1.00 95.00 130 MET A N 1
ATOM 1058 C CA . MET A 1 130 ? -5.952 -3.432 1.372 1.00 95.00 130 MET A CA 1
ATOM 1059 C C . MET A 1 130 ? -7.475 -3.525 1.420 1.00 95.00 130 MET A C 1
ATOM 1061 O O . MET A 1 130 ? -8.040 -3.579 2.511 1.00 95.00 130 MET A O 1
ATOM 1065 N N . ASP A 1 131 ? -8.119 -3.590 0.255 1.00 92.50 131 ASP A N 1
ATOM 1066 C CA . ASP A 1 131 ? -9.560 -3.794 0.113 1.00 92.50 131 ASP A CA 1
ATOM 1067 C C . ASP A 1 131 ? -9.968 -5.167 0.689 1.00 92.50 131 ASP A C 1
ATOM 1069 O O . ASP A 1 131 ? -10.965 -5.268 1.403 1.00 92.50 131 ASP A O 1
ATOM 1073 N N . ASP A 1 132 ? -9.136 -6.194 0.475 1.00 92.75 132 ASP A N 1
ATOM 1074 C CA . ASP A 1 132 ? -9.275 -7.536 1.065 1.00 92.75 132 ASP A CA 1
ATOM 1075 C C . ASP A 1 132 ? -8.891 -7.587 2.564 1.00 92.75 132 ASP A C 1
ATOM 1077 O O . ASP A 1 132 ? -8.963 -8.637 3.206 1.00 92.75 132 ASP A O 1
ATOM 1081 N N . ASN A 1 133 ? -8.489 -6.450 3.144 1.00 93.12 133 ASN A N 1
ATOM 1082 C CA . ASN A 1 133 ? -8.077 -6.279 4.537 1.00 93.12 133 ASN A CA 1
ATOM 1083 C C . ASN A 1 133 ? -6.985 -7.267 4.994 1.00 93.12 133 ASN A C 1
ATOM 1085 O O . ASN A 1 133 ? -6.993 -7.755 6.129 1.00 93.12 133 ASN A O 1
ATOM 1089 N N . VAL A 1 134 ? -6.016 -7.541 4.118 1.00 95.31 134 VAL A N 1
ATOM 1090 C CA . VAL A 1 134 ? -4.865 -8.391 4.435 1.00 95.31 134 VAL A CA 1
ATOM 1091 C C . VAL A 1 134 ? -4.052 -7.746 5.562 1.00 95.31 134 VAL A C 1
ATOM 1093 O O . VAL A 1 134 ? -3.776 -6.535 5.564 1.00 95.31 134 VAL A O 1
ATOM 1096 N N . ARG A 1 135 ? -3.689 -8.554 6.561 1.00 95.31 135 ARG A N 1
ATOM 1097 C CA . ARG A 1 135 ? -2.849 -8.115 7.680 1.00 95.31 135 ARG A CA 1
ATOM 1098 C C . ARG A 1 135 ? -1.408 -7.908 7.221 1.00 95.31 135 ARG A C 1
ATOM 1100 O O . ARG A 1 135 ? -0.929 -8.623 6.344 1.00 95.31 135 ARG A O 1
ATOM 1107 N N . VAL A 1 136 ? -0.711 -6.952 7.829 1.00 96.00 136 VAL A N 1
ATOM 1108 C CA . VAL A 1 136 ? 0.674 -6.609 7.462 1.00 96.00 136 VAL A CA 1
ATOM 1109 C C . VAL A 1 136 ? 1.618 -7.808 7.609 1.00 96.00 136 VAL A C 1
ATOM 1111 O O . VAL A 1 136 ? 2.411 -8.062 6.711 1.00 96.00 136 VAL A O 1
ATOM 1114 N N . ASP A 1 137 ? 1.479 -8.604 8.671 1.00 95.50 137 ASP A N 1
ATOM 1115 C CA . ASP A 1 137 ? 2.285 -9.812 8.911 1.00 95.50 137 ASP A CA 1
ATOM 1116 C C . ASP A 1 137 ? 2.086 -10.917 7.859 1.00 95.50 137 ASP A C 1
ATOM 1118 O O . ASP A 1 137 ? 2.977 -11.732 7.643 1.00 95.50 137 ASP A O 1
ATOM 1122 N N . LYS A 1 138 ? 0.939 -10.921 7.173 1.00 96.06 138 LYS A N 1
ATOM 1123 C CA . LYS A 1 138 ? 0.596 -11.880 6.113 1.00 96.06 138 LYS A CA 1
ATOM 1124 C C . LYS A 1 138 ? 0.793 -11.341 4.702 1.00 96.06 138 LYS A C 1
ATOM 1126 O O . LYS A 1 138 ? 0.598 -12.075 3.735 1.00 96.06 138 LYS A O 1
ATOM 1131 N N . LEU A 1 139 ? 1.181 -10.076 4.559 1.00 96.12 139 LEU A N 1
ATOM 1132 C CA . LEU A 1 139 ? 1.270 -9.421 3.258 1.00 96.12 139 LEU A CA 1
ATOM 1133 C C . LEU A 1 139 ? 2.311 -10.087 2.349 1.00 96.12 139 LEU A C 1
ATOM 1135 O O . LEU A 1 139 ? 2.026 -10.335 1.182 1.00 96.12 139 LEU A O 1
ATOM 1139 N N . VAL A 1 140 ? 3.498 -10.381 2.887 1.00 96.00 140 VAL A N 1
ATOM 1140 C CA . VAL A 1 140 ? 4.611 -10.998 2.144 1.00 96.00 140 VAL A CA 1
ATOM 1141 C C . VAL A 1 140 ? 4.207 -12.378 1.625 1.00 96.00 140 VAL A C 1
ATOM 1143 O O . VAL A 1 140 ? 4.235 -12.591 0.417 1.00 96.00 140 VAL A O 1
ATOM 1146 N N . GLU A 1 141 ? 3.721 -13.244 2.518 1.00 95.75 141 GLU A N 1
ATOM 1147 C CA . GLU A 1 141 ? 3.199 -14.582 2.198 1.00 95.75 141 GLU A CA 1
ATOM 1148 C C . GLU A 1 141 ? 2.103 -14.505 1.122 1.00 95.75 141 GLU A C 1
ATOM 1150 O O . GLU A 1 141 ? 2.186 -15.164 0.092 1.00 95.75 141 GLU A O 1
ATOM 1155 N N . THR A 1 142 ? 1.143 -13.584 1.271 1.00 96.44 142 THR A N 1
ATOM 1156 C CA . THR A 1 142 ? 0.057 -13.393 0.291 1.00 96.44 142 THR A CA 1
ATOM 1157 C C . THR A 1 142 ? 0.577 -12.964 -1.088 1.00 96.44 142 THR A C 1
ATOM 1159 O O . THR A 1 142 ? 0.033 -13.360 -2.124 1.00 96.44 142 THR A O 1
ATOM 1162 N N . ILE A 1 143 ? 1.620 -12.129 -1.133 1.00 96.38 143 ILE A N 1
ATOM 1163 C CA . ILE A 1 143 ? 2.235 -11.699 -2.392 1.00 96.38 143 ILE A CA 1
ATOM 1164 C C . ILE A 1 143 ? 2.983 -12.858 -3.058 1.00 96.38 143 ILE A C 1
ATOM 1166 O O . ILE A 1 143 ? 2.907 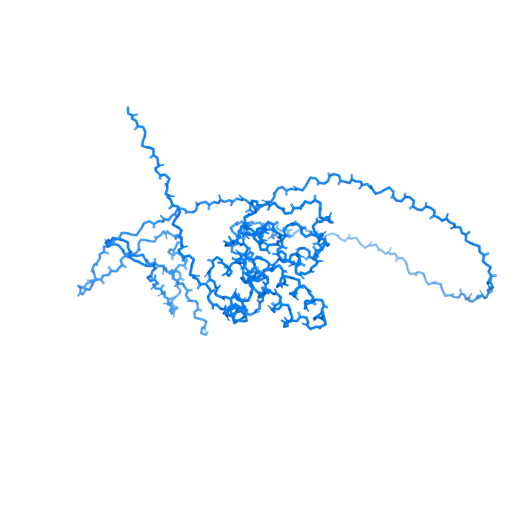-13.005 -4.283 1.00 96.38 143 ILE A O 1
ATOM 1170 N N . GLU A 1 144 ? 3.694 -13.668 -2.279 1.00 95.06 144 GLU A N 1
ATOM 1171 C CA . GLU A 1 144 ? 4.425 -14.842 -2.761 1.00 95.06 144 GLU A CA 1
ATOM 1172 C C . GLU A 1 144 ? 3.477 -15.930 -3.275 1.00 95.06 144 GLU A C 1
ATOM 1174 O O . GLU A 1 144 ? 3.655 -16.395 -4.404 1.00 95.06 144 GLU A O 1
ATOM 1179 N N . ASP A 1 145 ? 2.403 -16.228 -2.539 1.00 96.25 145 ASP A N 1
ATOM 1180 C CA . ASP A 1 145 ? 1.356 -17.186 -2.921 1.00 96.25 145 ASP A CA 1
ATOM 1181 C C . ASP A 1 145 ? 0.650 -16.792 -4.224 1.00 96.25 145 ASP A C 1
ATOM 1183 O O . ASP A 1 145 ? 0.300 -17.632 -5.058 1.00 96.25 145 ASP A O 1
ATOM 1187 N N . ALA A 1 146 ? 0.483 -15.489 -4.463 1.00 95.19 146 ALA A N 1
ATOM 1188 C CA . ALA A 1 146 ? -0.048 -14.978 -5.724 1.00 95.19 146 ALA A CA 1
ATOM 1189 C C . ALA A 1 146 ? 0.964 -15.041 -6.892 1.00 95.19 146 ALA A C 1
ATOM 1191 O O . ALA A 1 146 ? 0.650 -14.652 -8.026 1.00 95.19 146 ALA A O 1
ATOM 1192 N N . GLY A 1 147 ? 2.179 -15.535 -6.638 1.00 95.44 147 GLY A N 1
ATOM 1193 C CA . GLY A 1 147 ? 3.277 -15.658 -7.588 1.00 95.44 147 GLY A CA 1
ATOM 1194 C C . GLY A 1 147 ? 4.008 -14.342 -7.862 1.00 95.44 147 GLY A C 1
ATOM 1195 O O . GLY A 1 147 ? 4.540 -14.168 -8.964 1.00 95.44 147 GLY A O 1
ATOM 1196 N N . GLY A 1 148 ? 4.004 -13.424 -6.891 1.00 95.81 148 GLY A N 1
ATOM 1197 C CA . GLY A 1 148 ? 4.728 -12.156 -6.896 1.00 95.81 148 GLY A CA 1
ATOM 1198 C C . GLY A 1 148 ? 3.860 -10.918 -7.146 1.00 95.81 148 GLY A C 1
ATOM 1199 O O . GLY A 1 148 ? 2.774 -10.972 -7.733 1.00 95.81 148 GLY A O 1
ATOM 1200 N N . ILE A 1 149 ? 4.388 -9.753 -6.752 1.00 95.50 149 ILE A N 1
ATOM 1201 C CA . ILE A 1 149 ? 3.671 -8.465 -6.810 1.00 95.50 149 ILE A CA 1
ATOM 1202 C C . ILE A 1 149 ? 3.266 -8.067 -8.238 1.00 95.50 149 ILE A C 1
ATOM 1204 O O . ILE A 1 149 ? 2.222 -7.453 -8.449 1.00 95.50 149 ILE A O 1
ATOM 1208 N N . GLU A 1 150 ? 4.049 -8.463 -9.243 1.00 94.62 150 GLU A N 1
ATOM 1209 C CA . GLU A 1 150 ? 3.764 -8.191 -10.656 1.00 94.62 150 GLU A CA 1
ATOM 1210 C C . GLU A 1 150 ? 2.531 -8.962 -11.157 1.00 94.62 150 GLU A C 1
ATOM 1212 O O . GLU A 1 150 ? 1.690 -8.402 -11.868 1.00 94.62 150 GLU A O 1
ATOM 1217 N N . LYS A 1 151 ? 2.369 -10.231 -10.750 1.00 95.62 151 LYS A N 1
ATOM 1218 C CA . LYS A 1 151 ? 1.176 -11.024 -11.089 1.00 95.62 151 LYS A CA 1
ATOM 1219 C C . LYS A 1 151 ? -0.064 -10.464 -10.405 1.00 95.62 151 LYS A C 1
ATOM 1221 O O . LYS A 1 151 ? -1.109 -10.347 -11.048 1.00 95.62 151 LYS A O 1
ATOM 1226 N N . LEU A 1 152 ? 0.069 -10.054 -9.144 1.00 95.50 152 LEU A N 1
ATOM 1227 C CA . LEU A 1 152 ? -0.976 -9.343 -8.409 1.00 95.50 152 LEU A CA 1
ATOM 1228 C C . LEU A 1 152 ? -1.388 -8.047 -9.111 1.00 95.50 152 LEU A C 1
ATOM 1230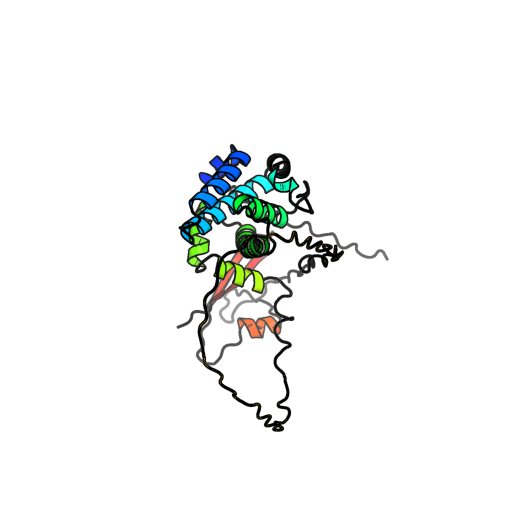 O O . LEU A 1 152 ? -2.577 -7.821 -9.316 1.00 95.50 152 LEU A O 1
ATOM 1234 N N . ALA A 1 153 ? -0.428 -7.236 -9.559 1.00 94.69 153 ALA A N 1
ATOM 1235 C CA . ALA A 1 153 ? -0.710 -5.994 -10.278 1.00 94.69 153 ALA A CA 1
ATOM 1236 C C . ALA A 1 153 ? -1.460 -6.252 -11.593 1.00 94.69 153 ALA A C 1
ATOM 1238 O O . ALA A 1 153 ? -2.420 -5.549 -11.914 1.00 94.69 153 ALA A O 1
ATOM 1239 N N . LYS A 1 154 ? -1.078 -7.307 -12.326 1.00 94.81 154 LYS A N 1
ATOM 1240 C CA . LYS A 1 154 ? -1.773 -7.746 -13.546 1.00 94.81 154 LYS A CA 1
ATOM 1241 C C . LYS A 1 154 ? -3.182 -8.279 -13.267 1.00 94.81 154 LYS A C 1
ATOM 1243 O O . LYS A 1 154 ? -4.068 -8.139 -14.107 1.00 94.81 154 LYS A O 1
ATOM 1248 N N . ARG A 1 155 ? -3.411 -8.916 -12.116 1.00 93.50 155 ARG A N 1
ATOM 1249 C CA . ARG A 1 155 ? -4.750 -9.346 -11.685 1.00 93.50 155 ARG A CA 1
ATOM 1250 C C . ARG A 1 155 ? -5.615 -8.140 -11.319 1.00 93.50 155 ARG A C 1
ATOM 1252 O O . ARG A 1 155 ? -6.745 -8.061 -11.789 1.00 93.50 155 ARG A O 1
ATOM 1259 N N . ALA A 1 156 ? -5.063 -7.193 -10.563 1.00 92.81 156 ALA A N 1
ATOM 1260 C CA . ALA A 1 156 ? -5.746 -5.965 -10.167 1.00 92.81 156 ALA A CA 1
ATOM 1261 C C . ALA A 1 156 ? -6.154 -5.117 -11.385 1.00 92.81 156 ALA A C 1
ATOM 1263 O O . ALA A 1 156 ? -7.278 -4.627 -11.441 1.00 92.81 156 ALA A O 1
ATOM 1264 N N . SER A 1 157 ? -5.294 -5.003 -12.406 1.00 89.50 157 SER A N 1
ATOM 1265 C CA . SER A 1 157 ? -5.639 -4.265 -13.631 1.00 89.50 157 SER A CA 1
ATOM 1266 C C . SER A 1 157 ? -6.767 -4.912 -14.438 1.00 89.50 157 SER A C 1
ATOM 1268 O O . SER A 1 157 ? -7.556 -4.200 -15.047 1.00 89.50 157 SER A O 1
ATOM 1270 N N . LYS A 1 158 ? -6.879 -6.246 -14.422 1.00 89.44 158 LYS A N 1
ATOM 1271 C CA . LYS A 1 158 ? -7.978 -6.979 -15.074 1.00 89.44 158 LYS A CA 1
ATOM 1272 C C . LYS A 1 158 ? -9.291 -6.925 -14.296 1.00 89.44 158 LYS A C 1
ATOM 1274 O O . LYS A 1 158 ? -10.348 -7.052 -14.901 1.00 89.44 158 LYS A O 1
ATOM 1279 N N . ALA A 1 159 ? -9.217 -6.811 -12.973 1.00 83.38 159 ALA A N 1
ATOM 1280 C CA . ALA A 1 159 ? -10.388 -6.733 -12.107 1.00 83.38 159 ALA A CA 1
ATOM 1281 C C . ALA A 1 159 ? -11.051 -5.347 -12.138 1.00 83.38 159 ALA A C 1
ATOM 1283 O O . ALA A 1 159 ? -12.225 -5.234 -11.796 1.00 83.38 159 ALA A O 1
ATOM 1284 N N . ALA A 1 160 ? -10.322 -4.308 -12.560 1.00 78.25 160 ALA A N 1
ATOM 1285 C CA . ALA A 1 160 ? -10.868 -2.968 -12.703 1.00 78.25 160 ALA A CA 1
ATOM 1286 C C . ALA A 1 160 ? -11.987 -2.953 -13.773 1.00 78.25 160 ALA A C 1
ATOM 1288 O O . ALA A 1 160 ? -11.723 -3.277 -14.940 1.00 78.25 160 ALA A O 1
ATOM 1289 N N . PRO A 1 161 ? -13.232 -2.597 -13.405 1.00 59.44 161 PRO A N 1
ATOM 1290 C CA . PRO A 1 161 ? -14.343 -2.531 -14.347 1.00 59.44 161 PRO A CA 1
ATOM 1291 C C . PRO A 1 161 ? -14.033 -1.478 -15.421 1.00 59.44 161 PRO A C 1
ATOM 1293 O O . PRO A 1 161 ? -13.807 -0.314 -15.109 1.00 59.44 161 PRO A O 1
ATOM 1296 N N . GLY A 1 162 ? -13.956 -1.907 -16.684 1.00 61.31 162 GLY A N 1
ATOM 1297 C CA . GLY A 1 162 ? -13.613 -1.057 -17.837 1.00 61.31 162 GLY A CA 1
ATOM 1298 C C . GLY A 1 162 ? -12.398 -1.522 -18.650 1.00 61.31 162 GLY A C 1
ATOM 1299 O O . GLY A 1 162 ? -12.255 -1.131 -19.805 1.00 61.31 162 GLY A O 1
ATOM 1300 N N . ALA A 1 163 ? -11.551 -2.411 -18.117 1.00 56.09 163 ALA A N 1
ATOM 1301 C CA . ALA A 1 163 ? -10.369 -2.891 -18.844 1.00 56.09 163 ALA A CA 1
ATOM 1302 C C . ALA A 1 163 ? -10.679 -3.951 -19.926 1.00 56.09 163 ALA A C 1
ATOM 1304 O O . ALA A 1 163 ? -9.874 -4.163 -20.833 1.00 56.09 163 ALA A O 1
ATOM 1305 N N . SER A 1 164 ? -11.828 -4.634 -19.850 1.00 51.53 164 SER A N 1
ATOM 1306 C CA . SER A 1 164 ? -12.156 -5.755 -20.745 1.00 51.53 164 SER A CA 1
ATOM 1307 C C . SER A 1 164 ? -12.823 -5.366 -22.067 1.00 51.53 164 SER A C 1
ATOM 1309 O O . SER A 1 164 ? -12.844 -6.198 -22.967 1.00 51.53 164 SER A O 1
ATOM 1311 N N . GLU A 1 165 ? -13.350 -4.146 -22.215 1.00 50.00 165 GLU A N 1
ATOM 1312 C CA . GLU A 1 165 ? -14.023 -3.720 -23.460 1.00 50.00 165 GLU A CA 1
ATOM 1313 C C . GLU A 1 165 ? -13.093 -2.999 -24.446 1.00 50.00 165 GLU A C 1
ATOM 1315 O O . GLU A 1 165 ? -13.322 -3.055 -25.649 1.00 50.00 165 GLU A O 1
ATOM 1320 N N . ALA A 1 166 ? -11.997 -2.391 -23.982 1.00 49.94 166 ALA A N 1
ATOM 1321 C CA . ALA A 1 166 ? -11.062 -1.695 -24.872 1.00 49.94 166 ALA A CA 1
ATOM 1322 C C . ALA A 1 166 ? -10.065 -2.630 -25.585 1.00 49.94 166 ALA A C 1
ATOM 1324 O O . ALA A 1 166 ? -9.480 -2.253 -26.596 1.00 49.94 166 ALA A O 1
ATOM 1325 N N . SER A 1 167 ? -9.855 -3.852 -25.080 1.00 46.00 167 SER A N 1
ATOM 1326 C CA . SER A 1 167 ? -8.792 -4.742 -25.573 1.00 46.00 167 SER A CA 1
ATOM 1327 C C . SER A 1 167 ? -9.264 -5.823 -26.558 1.00 46.00 167 SER A C 1
ATOM 1329 O O . SER A 1 167 ? -8.443 -6.634 -26.981 1.00 46.00 167 SER A O 1
ATOM 1331 N N . SER A 1 168 ? -10.551 -5.861 -26.924 1.00 44.00 168 SER A N 1
ATOM 1332 C CA . SER A 1 168 ? -11.129 -6.872 -27.831 1.00 44.00 168 SER A CA 1
ATOM 1333 C C . SER A 1 168 ? -11.546 -6.346 -29.214 1.00 44.00 168 SER A C 1
ATOM 1335 O O . SER A 1 168 ? -12.097 -7.113 -29.997 1.00 44.00 168 SER A O 1
ATOM 1337 N N . VAL A 1 169 ? -11.270 -5.078 -29.555 1.00 45.94 169 VAL A N 1
ATOM 1338 C CA . VAL A 1 169 ? -11.732 -4.460 -30.822 1.00 45.94 169 VAL A CA 1
ATOM 1339 C C . VAL A 1 169 ? -10.641 -4.367 -31.908 1.00 45.94 169 VAL A C 1
ATOM 1341 O O . VAL A 1 169 ? -10.909 -3.939 -33.025 1.00 45.94 169 VAL A O 1
ATOM 1344 N N . SER A 1 170 ? -9.413 -4.830 -31.664 1.00 45.84 170 SER A N 1
ATOM 1345 C CA . SER A 1 170 ? -8.320 -4.729 -32.645 1.00 45.84 170 SER A CA 1
ATOM 1346 C C . SER A 1 170 ? -7.802 -6.081 -33.142 1.00 45.84 170 SER A C 1
ATOM 1348 O O . SER A 1 170 ? -6.608 -6.341 -33.029 1.00 45.84 170 SER A O 1
ATOM 1350 N N . ASP A 1 171 ? -8.664 -6.942 -33.692 1.00 42.69 171 ASP A N 1
ATOM 1351 C CA . ASP A 1 171 ? -8.186 -7.997 -34.605 1.00 42.69 171 ASP A CA 1
ATOM 1352 C C . ASP A 1 171 ? -9.254 -8.472 -35.604 1.00 42.69 171 ASP A C 1
ATOM 1354 O O . ASP A 1 171 ? -9.723 -9.608 -35.623 1.00 42.69 171 ASP A O 1
ATOM 1358 N N . SER A 1 172 ? -9.706 -7.549 -36.448 1.00 42.56 172 SER A N 1
ATOM 1359 C CA . SER A 1 172 ? -10.440 -7.884 -37.671 1.00 42.56 172 SER A CA 1
ATOM 1360 C C . SER A 1 172 ? -9.894 -7.046 -38.821 1.00 42.56 172 SER A C 1
ATOM 1362 O O . SER A 1 172 ? -10.606 -6.267 -39.450 1.00 42.56 172 SER A O 1
ATOM 1364 N N . ARG A 1 173 ? -8.586 -7.172 -39.087 1.00 44.12 173 ARG A N 1
ATOM 1365 C CA . ARG A 1 173 ? -8.030 -6.758 -40.379 1.00 44.12 173 ARG A CA 1
ATOM 1366 C C . ARG A 1 173 ? -8.285 -7.863 -41.395 1.00 44.12 173 ARG A C 1
ATOM 1368 O O . ARG A 1 173 ? -7.617 -8.889 -41.425 1.00 44.12 173 ARG A O 1
ATOM 1375 N N . VAL A 1 174 ? -9.281 -7.585 -42.224 1.00 46.22 174 VAL A N 1
ATOM 1376 C CA . VAL A 1 174 ? -9.530 -8.171 -43.541 1.00 46.22 174 VAL A CA 1
ATOM 1377 C C . VAL A 1 174 ? -8.204 -8.393 -44.297 1.00 46.22 174 VAL A C 1
ATOM 1379 O O . VAL A 1 174 ? -7.390 -7.465 -44.361 1.00 46.22 174 VAL A O 1
ATOM 1382 N N . PRO A 1 175 ? -7.965 -9.575 -44.898 1.00 44.75 175 PRO A N 1
ATOM 1383 C CA . PRO A 1 175 ? -6.784 -9.825 -45.717 1.00 44.75 175 PRO A CA 1
ATOM 1384 C C . PRO A 1 175 ? -6.930 -9.107 -47.067 1.00 44.75 175 PRO A C 1
ATOM 1386 O O . PRO A 1 175 ? -7.501 -9.630 -48.021 1.00 44.75 175 PRO A O 1
ATOM 1389 N N . GLY A 1 176 ? -6.432 -7.873 -47.136 1.00 40.88 176 GLY A N 1
ATOM 1390 C CA . GLY A 1 176 ? -6.369 -7.068 -48.354 1.00 40.88 176 GLY A CA 1
ATOM 1391 C C . GLY A 1 176 ? -5.045 -7.251 -49.096 1.00 40.88 176 GLY A C 1
ATOM 1392 O O . GLY A 1 176 ? -4.021 -6.736 -48.667 1.00 40.88 176 GLY A O 1
ATOM 1393 N N . ASN A 1 177 ? -5.110 -7.996 -50.200 1.00 39.94 177 ASN A N 1
ATOM 1394 C CA . ASN A 1 177 ? -4.250 -7.997 -51.390 1.00 39.94 177 ASN A CA 1
ATOM 1395 C C . ASN A 1 177 ? -2.786 -7.521 -51.289 1.00 39.94 177 ASN A C 1
ATOM 1397 O O . ASN A 1 177 ? -2.474 -6.333 -51.240 1.00 39.94 177 ASN A O 1
ATOM 1401 N N . LYS A 1 178 ? -1.888 -8.493 -51.492 1.00 46.31 178 LYS A N 1
ATOM 1402 C CA . LYS A 1 178 ? -0.520 -8.305 -51.984 1.00 46.31 178 LYS A CA 1
ATOM 1403 C C . LYS A 1 178 ? -0.547 -7.600 -53.348 1.00 46.31 178 LYS A C 1
ATOM 1405 O O . LYS A 1 178 ? -1.101 -8.144 -54.301 1.00 46.31 178 LYS A O 1
ATOM 1410 N N . LYS A 1 179 ? 0.131 -6.459 -53.469 1.00 45.59 179 LYS A N 1
ATOM 1411 C CA . LYS A 1 179 ? 0.757 -6.051 -54.731 1.00 45.59 179 LYS A CA 1
ATOM 1412 C C . LYS A 1 179 ? 2.202 -5.657 -54.482 1.00 45.59 179 LYS A C 1
ATOM 1414 O O . LYS A 1 179 ? 2.521 -4.873 -53.596 1.00 45.59 179 LYS A O 1
ATOM 1419 N N . GLU A 1 180 ? 3.038 -6.306 -55.271 1.00 50.00 180 GLU A N 1
ATOM 1420 C CA . GLU A 1 180 ? 4.475 -6.181 -55.374 1.00 50.00 180 GLU A CA 1
ATOM 1421 C C . GLU A 1 180 ? 4.877 -4.746 -55.723 1.00 50.00 180 GLU A C 1
ATOM 1423 O O . GLU A 1 180 ? 4.391 -4.182 -56.701 1.00 50.00 180 GLU A O 1
ATOM 1428 N N . GLN A 1 181 ? 5.838 -4.196 -54.986 1.00 45.72 181 GLN A N 1
ATOM 1429 C CA . GLN A 1 181 ? 6.786 -3.242 -55.548 1.00 45.72 181 GLN A CA 1
ATOM 1430 C C . GLN A 1 181 ? 8.188 -3.646 -55.100 1.00 45.72 181 GLN A C 1
ATOM 1432 O O . GLN A 1 181 ? 8.601 -3.443 -53.960 1.00 45.72 181 GLN A O 1
ATOM 1437 N N . LYS A 1 182 ? 8.900 -4.282 -56.035 1.00 44.41 182 LYS A N 1
ATOM 1438 C CA . LYS A 1 182 ? 10.354 -4.404 -56.029 1.00 44.41 182 LYS A CA 1
ATOM 1439 C C . LYS A 1 182 ? 10.930 -3.005 -56.246 1.00 44.41 182 LYS A C 1
ATOM 1441 O O . LYS A 1 182 ? 10.770 -2.443 -57.322 1.00 44.41 182 LYS A O 1
ATOM 1446 N N . GLY A 1 183 ? 11.606 -2.474 -55.236 1.00 45.06 183 GLY A N 1
ATOM 1447 C CA . GLY A 1 183 ? 12.494 -1.324 -55.359 1.00 45.06 183 GLY A CA 1
ATOM 1448 C C . GLY A 1 183 ? 13.900 -1.755 -54.977 1.00 45.06 183 GLY A C 1
ATOM 1449 O O . GLY A 1 183 ? 14.212 -1.866 -53.796 1.00 45.06 183 GLY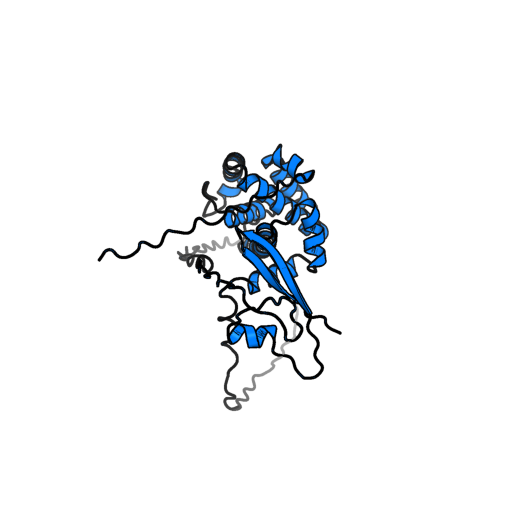 A O 1
ATOM 1450 N N . GLN A 1 184 ? 14.713 -2.060 -55.986 1.00 49.56 184 GLN A N 1
ATOM 1451 C CA . GLN A 1 184 ? 16.164 -2.175 -55.873 1.00 49.56 184 GLN A CA 1
ATOM 1452 C C . GLN A 1 184 ? 16.727 -0.818 -55.446 1.00 49.56 184 GLN A C 1
ATOM 1454 O O . GLN A 1 184 ? 16.401 0.183 -56.077 1.00 49.56 184 GLN A O 1
ATOM 1459 N N . PHE A 1 185 ? 17.599 -0.775 -54.439 1.00 40.47 185 PHE A N 1
ATOM 1460 C CA . PHE A 1 185 ? 18.542 0.332 -54.311 1.00 40.47 185 PHE A CA 1
ATOM 1461 C C . PHE A 1 185 ? 19.913 -0.160 -53.862 1.00 40.47 185 PHE A C 1
ATOM 1463 O O . PHE A 1 185 ? 20.042 -1.105 -53.082 1.00 40.47 185 PHE A O 1
ATOM 1470 N N . HIS A 1 186 ? 20.907 0.456 -54.489 1.00 46.28 186 HIS A N 1
ATOM 1471 C CA . HIS A 1 186 ? 22.264 -0.014 -54.687 1.00 46.28 186 HIS A CA 1
ATOM 1472 C C . HIS A 1 186 ? 23.133 0.004 -53.429 1.00 46.28 186 HIS A C 1
ATOM 1474 O O . HIS A 1 186 ? 23.015 0.853 -52.550 1.00 46.28 186 HIS A O 1
ATOM 1480 N N . LYS A 1 187 ? 24.034 -0.977 -53.418 1.00 44.62 187 LYS A N 1
ATOM 1481 C CA . LYS A 1 187 ? 25.161 -1.174 -52.519 1.00 44.62 187 LYS A CA 1
ATOM 1482 C C . LYS A 1 187 ? 26.379 -0.560 -53.202 1.00 44.62 187 LYS A C 1
ATOM 1484 O O . LYS A 1 187 ? 26.865 -1.171 -54.145 1.00 44.62 187 LYS A O 1
ATOM 1489 N N . ASP A 1 188 ? 26.860 0.578 -52.713 1.00 49.25 188 ASP A N 1
ATOM 1490 C CA . ASP A 1 188 ? 28.190 1.075 -53.065 1.00 49.25 188 ASP A CA 1
ATOM 1491 C C . ASP A 1 188 ? 29.072 1.102 -51.820 1.00 49.25 188 ASP A C 1
ATOM 1493 O O . ASP A 1 188 ? 28.836 1.813 -50.842 1.00 49.25 188 ASP A O 1
ATOM 1497 N N . SER A 1 189 ? 30.068 0.229 -51.885 1.00 52.22 189 SER A N 1
ATOM 1498 C CA . SER A 1 189 ? 31.250 0.184 -51.046 1.00 52.22 189 SER A CA 1
ATOM 1499 C C . SER A 1 189 ? 32.133 1.390 -51.358 1.00 52.22 189 SER A C 1
ATOM 1501 O O . SER A 1 189 ? 32.351 1.693 -52.529 1.00 52.22 189 SER A O 1
ATOM 1503 N N . ASN A 1 190 ? 32.727 2.012 -50.343 1.00 47.22 190 ASN A N 1
ATOM 1504 C CA . ASN A 1 190 ? 34.003 2.687 -50.542 1.00 47.22 190 ASN A CA 1
ATOM 1505 C C . ASN A 1 190 ? 34.850 2.564 -49.272 1.00 47.22 190 ASN A C 1
ATOM 1507 O O . ASN A 1 190 ? 34.515 3.124 -48.228 1.00 47.22 190 ASN A O 1
ATOM 1511 N N . GLU A 1 191 ? 35.907 1.765 -49.382 1.00 53.19 191 GLU A N 1
ATOM 1512 C CA . GLU A 1 191 ? 37.017 1.664 -48.438 1.00 53.19 191 GLU A CA 1
ATOM 1513 C C . GLU A 1 191 ? 38.177 2.547 -48.932 1.00 53.19 191 GLU A C 1
ATOM 1515 O O . GLU A 1 191 ? 38.320 2.733 -50.140 1.00 53.19 191 GLU A O 1
ATOM 1520 N N . ASN A 1 192 ? 38.999 3.002 -47.975 1.00 47.31 192 ASN A N 1
ATOM 1521 C CA . ASN A 1 192 ? 40.304 3.698 -48.049 1.00 47.31 192 ASN A CA 1
ATOM 1522 C C . ASN A 1 192 ? 40.271 5.196 -47.738 1.00 47.31 192 ASN A C 1
ATOM 1524 O O . ASN A 1 192 ? 39.383 5.920 -48.162 1.00 47.31 192 ASN A O 1
ATOM 1528 N N . GLU A 1 193 ? 41.262 5.791 -47.081 1.00 43.28 193 GLU A N 1
ATOM 1529 C CA . GLU A 1 193 ? 42.345 5.349 -46.195 1.00 43.28 193 GLU A CA 1
ATOM 1530 C C . GLU A 1 193 ? 42.801 6.631 -45.464 1.00 43.28 193 GLU A C 1
ATOM 1532 O O . GLU A 1 193 ? 42.743 7.728 -46.015 1.00 43.28 193 GLU A O 1
ATOM 1537 N N . VAL A 1 194 ? 43.235 6.462 -44.216 1.00 50.75 194 VAL A N 1
ATOM 1538 C CA . VAL A 1 194 ? 44.329 7.155 -43.506 1.00 50.75 194 VAL A CA 1
ATOM 1539 C C . VAL A 1 194 ? 44.769 8.559 -43.983 1.00 50.75 194 VAL A C 1
ATOM 1541 O O . VAL A 1 194 ? 45.417 8.702 -45.011 1.00 50.75 194 VAL A O 1
ATOM 1544 N N . SER A 1 195 ? 44.653 9.567 -43.102 1.00 46.38 195 SER A N 1
ATOM 1545 C CA . SER A 1 195 ? 45.770 10.497 -42.831 1.00 46.38 195 SER A CA 1
ATOM 1546 C C . SER A 1 195 ? 45.598 11.288 -41.528 1.00 46.38 195 SER A C 1
ATOM 1548 O O . SER A 1 195 ? 44.599 11.963 -41.294 1.00 46.38 195 SER A O 1
ATOM 1550 N N . ASN A 1 196 ? 46.661 11.246 -40.726 1.00 45.94 196 ASN A N 1
ATOM 1551 C CA . ASN A 1 196 ? 46.977 12.069 -39.561 1.00 45.94 196 ASN A CA 1
ATOM 1552 C C . ASN A 1 196 ? 46.836 13.587 -39.797 1.00 45.94 196 ASN A C 1
ATOM 1554 O O . ASN A 1 196 ? 47.342 14.080 -40.806 1.00 45.94 196 ASN A O 1
ATOM 1558 N N . ARG A 1 197 ? 46.338 14.341 -38.796 1.00 42.94 197 ARG A N 1
ATOM 1559 C CA . ARG A 1 197 ? 47.005 15.561 -38.270 1.00 42.94 197 ARG A CA 1
ATOM 1560 C C . ARG A 1 197 ? 46.307 16.199 -37.054 1.00 42.94 197 ARG A C 1
ATOM 1562 O O . ARG A 1 197 ? 45.158 16.607 -37.123 1.00 42.94 197 ARG A O 1
ATOM 1569 N N . SER A 1 198 ? 47.098 16.326 -35.988 1.00 46.44 198 SER A N 1
ATOM 1570 C CA . SER A 1 198 ? 47.332 17.509 -35.141 1.00 46.44 198 SER A CA 1
ATOM 1571 C C . SER A 1 198 ? 46.167 18.386 -34.649 1.00 46.44 198 SER A C 1
ATOM 1573 O O . SER A 1 198 ? 45.621 19.205 -35.375 1.00 46.44 198 SER A O 1
ATOM 1575 N N . ILE A 1 199 ? 45.942 18.277 -33.333 1.00 49.41 199 ILE A N 1
ATOM 1576 C CA . ILE A 1 199 ? 45.838 19.341 -32.312 1.00 49.41 199 ILE A CA 1
ATOM 1577 C C . ILE A 1 199 ? 45.644 20.772 -32.845 1.00 49.41 199 ILE A C 1
ATOM 1579 O O . ILE A 1 199 ? 46.560 21.368 -33.409 1.00 49.41 199 ILE A O 1
ATOM 1583 N N . SER A 1 200 ? 44.492 21.357 -32.513 1.00 45.81 200 SER A N 1
ATOM 1584 C CA . SER A 1 200 ? 44.319 22.798 -32.311 1.00 45.81 200 SER A CA 1
ATOM 1585 C C . SER A 1 200 ? 43.042 23.043 -31.504 1.00 45.81 200 SER A C 1
ATOM 1587 O O . SER A 1 200 ? 41.932 22.768 -31.960 1.00 45.81 200 SER A O 1
ATOM 1589 N N . GLU A 1 201 ? 43.224 23.529 -30.278 1.00 50.03 201 GLU A N 1
ATOM 1590 C CA . GLU A 1 201 ? 42.186 24.117 -29.440 1.00 50.03 201 GLU A CA 1
ATOM 1591 C C . GLU A 1 201 ? 41.503 25.281 -30.165 1.00 50.03 201 GLU A C 1
ATOM 1593 O O . GLU A 1 201 ? 42.175 26.193 -30.648 1.00 50.03 201 GLU A O 1
ATOM 1598 N N . LYS A 1 202 ? 40.166 25.294 -30.161 1.00 49.38 202 LYS A N 1
ATOM 1599 C CA . LYS A 1 202 ? 39.349 26.510 -30.019 1.00 49.38 202 LYS A CA 1
ATOM 1600 C C . LYS A 1 202 ? 37.877 26.136 -29.871 1.00 49.38 202 LYS A C 1
ATOM 1602 O O . LYS A 1 202 ? 37.252 25.617 -30.789 1.00 49.38 202 LYS A O 1
ATOM 1607 N N . ASN A 1 203 ? 37.345 26.430 -28.689 1.00 51.16 203 ASN A N 1
ATOM 1608 C CA . ASN A 1 203 ? 35.924 26.400 -28.361 1.00 51.16 203 ASN A CA 1
ATOM 1609 C C . ASN A 1 203 ? 35.112 27.306 -29.299 1.00 51.16 203 ASN A C 1
ATOM 1611 O O . ASN A 1 203 ? 35.442 28.487 -29.425 1.00 51.16 203 ASN A O 1
ATOM 1615 N N . PRO A 1 204 ? 33.966 26.830 -29.808 1.00 52.34 204 PRO A N 1
ATOM 1616 C CA . PRO A 1 204 ? 32.827 27.692 -30.046 1.00 52.34 204 PRO A CA 1
ATOM 1617 C C . PRO A 1 204 ? 31.693 27.318 -29.089 1.00 52.34 204 PRO A C 1
ATOM 1619 O O . PRO A 1 204 ? 31.088 26.247 -29.167 1.00 52.34 204 PRO A O 1
ATOM 1622 N N . THR A 1 205 ? 31.399 28.248 -28.186 1.00 51.66 205 THR A N 1
ATOM 1623 C CA . THR A 1 205 ? 30.217 28.280 -27.327 1.00 51.66 205 THR A CA 1
ATOM 1624 C C . THR A 1 205 ? 28.960 28.227 -28.196 1.00 51.66 205 THR A C 1
ATOM 1626 O O . THR A 1 205 ? 28.505 29.239 -28.728 1.00 51.66 205 THR A O 1
ATOM 1629 N N . ARG A 1 206 ? 28.391 27.032 -28.377 1.00 39.56 206 ARG A N 1
ATOM 1630 C CA . ARG A 1 206 ? 27.113 26.846 -29.067 1.00 39.56 206 ARG A CA 1
ATOM 1631 C C . ARG A 1 206 ? 25.993 26.973 -28.038 1.00 39.56 206 ARG A C 1
ATOM 1633 O O . ARG A 1 206 ? 25.615 26.001 -27.391 1.00 39.56 206 ARG A O 1
ATOM 1640 N N . ASN A 1 207 ? 25.484 28.197 -27.897 1.00 47.72 207 ASN A N 1
ATOM 1641 C CA . ASN A 1 207 ? 24.239 28.506 -27.196 1.00 47.72 207 ASN A CA 1
ATOM 1642 C C . ASN A 1 207 ? 23.079 27.775 -27.880 1.00 47.72 207 ASN A C 1
ATOM 1644 O O . ASN A 1 207 ? 22.458 28.286 -28.811 1.00 47.72 207 ASN A O 1
ATOM 1648 N N . ASN A 1 208 ? 22.794 26.560 -27.421 1.00 44.16 208 ASN A N 1
ATOM 1649 C CA . ASN A 1 208 ? 21.592 25.836 -27.794 1.00 44.16 208 ASN A CA 1
ATOM 1650 C C . ASN A 1 208 ? 20.479 26.268 -26.832 1.00 44.16 208 ASN A C 1
ATOM 1652 O O . ASN A 1 208 ? 20.186 25.600 -25.843 1.00 44.16 208 ASN A O 1
ATOM 1656 N N . SER A 1 209 ? 19.903 27.442 -27.106 1.00 48.09 209 SER A N 1
ATOM 1657 C CA . SER A 1 209 ? 18.645 27.885 -26.505 1.00 48.09 209 SER A CA 1
ATOM 1658 C C . SER A 1 209 ? 17.531 26.989 -27.043 1.00 48.09 209 SER A C 1
ATOM 1660 O O . SER A 1 209 ? 16.832 27.317 -28.001 1.00 48.09 209 SER A O 1
ATOM 1662 N N . GLN A 1 210 ? 17.410 25.794 -26.464 1.00 46.59 210 GLN A N 1
ATOM 1663 C CA . GLN A 1 210 ? 16.195 25.008 -26.574 1.00 46.59 210 GLN A CA 1
ATOM 1664 C C . GLN A 1 210 ? 15.131 25.746 -25.770 1.00 46.59 210 GLN A C 1
ATOM 1666 O O . GLN A 1 210 ? 15.029 25.605 -24.553 1.00 46.59 210 GLN A O 1
ATOM 1671 N N . GLN A 1 211 ? 14.353 26.564 -26.477 1.00 41.09 211 GLN A N 1
ATOM 1672 C CA . GLN A 1 211 ? 13.032 26.979 -26.038 1.00 41.09 211 GLN A CA 1
ATOM 1673 C C . GLN A 1 211 ? 12.257 25.714 -25.679 1.00 41.09 211 GLN A C 1
ATOM 1675 O O . GLN A 1 211 ? 11.782 24.973 -26.541 1.00 41.09 211 GLN A O 1
ATOM 1680 N N . ASN A 1 212 ? 12.194 25.455 -24.378 1.00 43.56 212 ASN A N 1
ATOM 1681 C CA . ASN A 1 212 ? 11.357 24.438 -23.787 1.00 43.56 212 ASN A CA 1
ATOM 1682 C C . ASN A 1 212 ? 9.921 24.890 -24.067 1.00 43.56 212 ASN A C 1
ATOM 1684 O O . ASN A 1 212 ? 9.390 25.765 -23.385 1.00 43.56 212 ASN A O 1
ATOM 1688 N N . LYS A 1 213 ? 9.339 24.379 -25.158 1.00 40.62 213 LYS A N 1
ATOM 1689 C CA . LYS A 1 213 ? 7.925 24.554 -25.479 1.00 40.62 213 LYS A CA 1
ATOM 1690 C C . LYS A 1 213 ? 7.158 24.005 -24.284 1.00 40.62 213 LYS A C 1
ATOM 1692 O O . LYS A 1 213 ? 7.081 22.793 -24.097 1.00 40.62 213 LYS A O 1
ATOM 1697 N N . GLN A 1 214 ? 6.655 24.912 -23.459 1.00 43.62 214 GLN A N 1
ATOM 1698 C CA . GLN A 1 214 ? 5.692 24.632 -22.415 1.00 43.62 214 GLN A CA 1
ATOM 1699 C C . GLN A 1 214 ? 4.425 24.181 -23.137 1.00 43.62 214 GLN A C 1
ATOM 1701 O O . GLN A 1 214 ? 3.627 24.982 -23.611 1.00 43.62 214 GLN 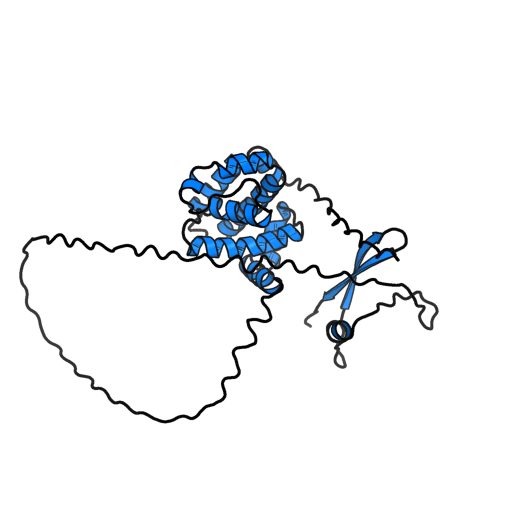A O 1
ATOM 1706 N N . VAL A 1 215 ? 4.342 22.876 -23.380 1.00 37.75 215 VAL A N 1
ATOM 1707 C CA . VAL A 1 215 ? 3.122 22.251 -23.859 1.00 37.75 215 VAL A CA 1
ATOM 1708 C C . VAL A 1 215 ? 2.207 22.245 -22.647 1.00 37.75 215 VAL A C 1
ATOM 1710 O O . VAL A 1 215 ? 2.423 21.457 -21.725 1.00 37.75 215 VAL A O 1
ATOM 1713 N N . ASP A 1 216 ? 1.241 23.161 -22.631 1.00 44.22 216 ASP A N 1
ATOM 1714 C CA . ASP A 1 216 ? 0.076 23.091 -21.755 1.00 44.22 216 ASP A CA 1
ATOM 1715 C C . ASP A 1 216 ? -0.691 21.821 -22.129 1.00 44.22 216 ASP A C 1
ATOM 1717 O O . ASP A 1 216 ? -1.574 21.797 -22.984 1.00 44.22 216 ASP A O 1
ATOM 1721 N N . LEU A 1 217 ? -0.230 20.711 -21.560 1.00 41.38 217 LEU A N 1
ATOM 1722 C CA . LEU A 1 217 ? -0.829 19.405 -21.714 1.00 41.38 217 LEU A CA 1
ATOM 1723 C C . LEU A 1 217 ? -1.883 19.305 -20.618 1.00 41.38 217 LEU A C 1
ATOM 1725 O O . LEU A 1 217 ? -1.563 19.036 -19.458 1.00 41.38 217 LEU A O 1
ATOM 1729 N N . GLU A 1 218 ? -3.131 19.579 -20.987 1.00 42.06 218 GLU A N 1
ATOM 1730 C CA . GLU A 1 218 ? -4.297 19.234 -20.182 1.00 42.06 218 GLU A CA 1
ATOM 1731 C C . GLU A 1 218 ? -4.184 17.748 -19.799 1.00 42.06 218 GLU A C 1
ATOM 1733 O O . GLU A 1 218 ? -4.307 16.853 -20.636 1.00 42.06 218 GLU A O 1
ATOM 1738 N N . GLU A 1 219 ? -3.839 17.480 -18.534 1.00 42.88 219 GLU A N 1
ATOM 1739 C CA . GLU A 1 219 ? -3.850 16.133 -17.970 1.00 42.88 219 GLU A CA 1
ATOM 1740 C C . GLU A 1 219 ? -5.301 15.640 -17.982 1.00 42.88 219 GLU A C 1
ATOM 1742 O O . GLU A 1 219 ? -6.102 16.029 -17.131 1.00 42.88 219 GLU A O 1
ATOM 1747 N N . ASP A 1 220 ? -5.613 14.815 -18.983 1.00 41.03 220 ASP A N 1
ATOM 1748 C CA . ASP A 1 220 ? -6.875 14.097 -19.165 1.00 41.03 220 ASP A CA 1
ATOM 1749 C C . ASP A 1 220 ? -7.384 13.544 -17.813 1.00 41.03 220 ASP A C 1
ATOM 1751 O O . ASP A 1 220 ? -6.639 12.816 -17.136 1.00 41.03 220 ASP A O 1
ATOM 1755 N N . PRO A 1 221 ? -8.600 13.911 -17.361 1.00 41.84 221 PRO A N 1
ATOM 1756 C CA . PRO A 1 221 ? -9.100 13.519 -16.054 1.00 41.84 221 PRO A CA 1
ATOM 1757 C C . PRO A 1 221 ? -9.145 11.997 -15.902 1.00 41.84 221 PRO A C 1
ATOM 1759 O O . PRO A 1 221 ? -9.737 11.272 -16.698 1.00 41.84 221 PRO A O 1
ATOM 1762 N N . GLU A 1 222 ? -8.493 11.540 -14.835 1.00 49.66 222 GLU A N 1
ATOM 1763 C CA . GLU A 1 222 ? -8.448 10.191 -14.274 1.00 49.66 222 GLU A CA 1
ATOM 1764 C C . GLU A 1 222 ? -9.571 9.237 -14.760 1.00 49.66 222 GLU A C 1
ATOM 1766 O O . GLU A 1 222 ? -10.636 9.139 -14.157 1.00 49.66 222 GLU A O 1
ATOM 1771 N N . TRP A 1 223 ? -9.286 8.427 -15.794 1.00 43.16 223 TRP A N 1
ATOM 1772 C CA . TRP A 1 223 ? -10.186 7.404 -16.386 1.00 43.16 223 TRP A CA 1
ATOM 1773 C C . TRP A 1 223 ? -10.717 6.333 -15.402 1.00 43.16 223 TRP A C 1
ATOM 1775 O O . TRP A 1 223 ? -11.456 5.430 -15.787 1.00 43.16 223 TRP A O 1
ATOM 1785 N N . TRP A 1 224 ? -10.317 6.394 -14.132 1.00 47.78 224 TRP A N 1
ATOM 1786 C CA . TRP A 1 224 ? -10.665 5.452 -13.070 1.00 47.78 224 TRP A CA 1
ATOM 1787 C C . TRP A 1 224 ? -11.631 6.032 -12.017 1.00 47.78 224 TRP A C 1
ATOM 1789 O O . TRP A 1 224 ? -11.979 5.314 -11.085 1.00 47.78 224 TRP A O 1
ATOM 1799 N N . GLU A 1 225 ? -12.118 7.272 -12.173 1.00 44.50 225 GLU A N 1
ATOM 1800 C CA . GLU A 1 225 ? -13.157 7.871 -11.306 1.00 44.50 225 GLU A CA 1
ATOM 1801 C C . GLU A 1 225 ? -14.612 7.500 -11.701 1.00 44.50 225 GLU A C 1
ATOM 1803 O O . GLU A 1 225 ? -15.565 8.010 -11.116 1.00 44.50 225 GLU A O 1
ATOM 1808 N N . ARG A 1 226 ? -14.838 6.568 -12.645 1.00 41.62 226 ARG A N 1
ATOM 1809 C CA . ARG A 1 226 ? -16.185 6.002 -12.893 1.00 41.62 226 ARG A CA 1
ATOM 1810 C C . ARG A 1 226 ? -16.562 4.981 -11.814 1.00 41.62 226 ARG A C 1
ATOM 1812 O O . ARG A 1 226 ? -16.417 3.775 -12.003 1.00 41.62 226 ARG A O 1
ATOM 1819 N N . GLU A 1 227 ? -17.081 5.462 -10.690 1.00 36.88 227 GLU A N 1
ATOM 1820 C CA . GLU A 1 227 ? -17.836 4.638 -9.742 1.00 36.88 227 GLU A CA 1
ATOM 1821 C C . GLU A 1 227 ? -19.163 4.188 -10.376 1.00 36.88 227 GLU A C 1
ATOM 1823 O O . GLU A 1 227 ? -20.096 4.974 -10.519 1.00 36.88 227 GLU A O 1
ATOM 1828 N N . ASN A 1 228 ? -19.267 2.905 -10.734 1.00 35.03 228 ASN A N 1
ATOM 1829 C CA . ASN A 1 228 ? -20.550 2.263 -11.015 1.00 35.03 228 ASN A CA 1
ATOM 1830 C C . ASN A 1 228 ? -20.950 1.393 -9.817 1.00 35.03 228 ASN A C 1
ATOM 1832 O O . ASN A 1 228 ? -20.369 0.338 -9.567 1.00 35.03 228 ASN A O 1
ATOM 1836 N N . SER A 1 229 ? -21.968 1.858 -9.093 1.00 34.03 229 SER A N 1
ATOM 1837 C CA . SER A 1 229 ? -22.740 1.104 -8.102 1.00 34.03 229 SER A CA 1
ATOM 1838 C C . SER A 1 229 ? -23.364 -0.134 -8.757 1.00 34.03 229 SER A C 1
ATOM 1840 O O . SER A 1 229 ? -24.311 -0.007 -9.530 1.00 34.03 229 SER A O 1
ATOM 1842 N N . VAL A 1 230 ? -22.856 -1.326 -8.441 1.00 35.34 230 VAL A N 1
ATOM 1843 C CA . VAL A 1 230 ? -23.503 -2.600 -8.788 1.00 35.34 230 VAL A CA 1
ATOM 1844 C C . VAL A 1 230 ? -24.568 -2.883 -7.727 1.00 35.34 230 VAL A C 1
ATOM 1846 O O . VAL A 1 230 ? -24.263 -2.914 -6.537 1.00 35.34 230 VAL A O 1
ATOM 1849 N N . GLU A 1 231 ? -25.825 -3.018 -8.145 1.00 34.75 231 GLU A N 1
ATOM 1850 C CA . GLU A 1 231 ? -26.939 -3.372 -7.262 1.00 34.75 231 GLU A CA 1
ATOM 1851 C C . GLU A 1 231 ? -26.828 -4.856 -6.843 1.00 34.75 231 GLU A C 1
ATOM 1853 O O . GLU A 1 231 ? -26.659 -5.727 -7.691 1.00 34.75 231 GLU A O 1
ATOM 1858 N N . ASP A 1 232 ? -26.880 -5.131 -5.532 1.00 40.25 232 ASP A N 1
ATOM 1859 C CA . ASP A 1 232 ? -26.917 -6.487 -4.957 1.00 40.25 232 ASP A CA 1
ATOM 1860 C C . ASP A 1 232 ? -28.294 -7.138 -5.194 1.00 40.25 232 ASP A C 1
ATOM 1862 O O . ASP A 1 232 ? -29.310 -6.654 -4.675 1.00 40.25 232 ASP A O 1
ATOM 1866 N N . ASP A 1 233 ? -28.315 -8.260 -5.915 1.00 41.00 233 ASP A N 1
ATOM 1867 C CA . ASP A 1 233 ? -29.508 -9.084 -6.129 1.00 41.00 233 ASP A CA 1
ATOM 1868 C C . ASP A 1 233 ? -29.903 -9.858 -4.854 1.00 41.00 233 ASP A C 1
ATOM 1870 O O . ASP A 1 233 ? -29.068 -10.394 -4.120 1.00 41.00 233 ASP A O 1
ATOM 1874 N N . LYS A 1 234 ? -31.211 -9.895 -4.571 1.00 41.38 234 LYS A N 1
ATOM 1875 C CA . LYS A 1 234 ? -31.812 -10.564 -3.405 1.00 41.38 234 LYS A CA 1
ATOM 1876 C C . LYS A 1 234 ? -31.887 -12.081 -3.615 1.00 41.38 234 LYS A C 1
ATOM 1878 O O . LYS A 1 234 ? -32.241 -12.532 -4.695 1.00 41.38 234 LYS A O 1
ATOM 1883 N N . ILE A 1 235 ? -31.650 -12.852 -2.552 1.00 47.59 235 ILE A N 1
ATOM 1884 C CA . ILE A 1 235 ? -31.838 -14.311 -2.518 1.00 47.59 235 ILE A CA 1
ATOM 1885 C C . ILE A 1 235 ? -33.067 -14.609 -1.651 1.00 47.59 235 ILE A C 1
ATOM 1887 O O . ILE A 1 235 ? -33.061 -14.297 -0.460 1.00 47.59 235 ILE A O 1
ATOM 1891 N N . GLU A 1 236 ? -34.107 -15.217 -2.223 1.00 43.81 236 GLU A N 1
ATOM 1892 C CA . GLU A 1 236 ? -35.261 -15.738 -1.476 1.00 43.81 236 GLU A CA 1
ATOM 1893 C C . GLU A 1 236 ? -35.146 -17.261 -1.294 1.00 43.81 236 GLU A C 1
ATOM 1895 O O . GLU A 1 236 ? -34.669 -17.976 -2.170 1.00 43.81 236 GLU A O 1
ATOM 1900 N N . ARG A 1 237 ? -35.562 -17.769 -0.127 1.00 43.62 237 ARG A N 1
ATOM 1901 C CA . ARG A 1 237 ? -35.560 -19.203 0.210 1.00 43.62 237 ARG A CA 1
ATOM 1902 C C . ARG A 1 237 ? -36.835 -19.871 -0.298 1.00 43.62 237 ARG A C 1
ATOM 1904 O O . ARG A 1 237 ? -37.907 -19.408 0.083 1.00 43.62 237 ARG A O 1
ATOM 1911 N N . ARG A 1 238 ? -36.729 -21.006 -1.001 1.00 49.72 238 ARG A N 1
ATOM 1912 C CA . ARG A 1 238 ? -37.775 -22.046 -1.149 1.00 49.72 238 ARG A CA 1
ATOM 1913 C C . ARG A 1 238 ? -37.124 -23.406 -1.472 1.00 49.72 238 ARG A C 1
ATOM 1915 O O . ARG A 1 238 ? -36.035 -23.424 -2.029 1.00 49.72 238 ARG A O 1
ATOM 1922 N N . GLY A 1 239 ? -37.754 -24.516 -1.068 1.00 55.69 239 GLY A N 1
ATOM 1923 C CA . GLY A 1 239 ? -37.469 -25.861 -1.601 1.00 55.69 239 GLY A CA 1
ATOM 1924 C C . GLY A 1 239 ? -37.183 -26.987 -0.589 1.00 55.69 239 GLY A C 1
ATOM 1925 O O . GLY A 1 239 ? -36.436 -26.812 0.376 1.00 55.69 239 GLY A O 1
ATOM 1926 N N . PHE A 1 240 ? -37.747 -28.167 -0.866 1.00 60.66 240 PHE A N 1
ATOM 1927 C CA . PHE A 1 240 ? -37.336 -29.471 -0.329 1.00 60.66 240 PHE A CA 1
ATOM 1928 C C . PHE A 1 240 ? -37.088 -30.418 -1.514 1.00 60.66 240 PHE A C 1
ATOM 1930 O O . PHE A 1 240 ? -37.821 -30.359 -2.503 1.00 60.66 240 PHE A O 1
ATOM 1937 N N . ASP A 1 241 ? -36.081 -31.292 -1.436 1.00 63.75 241 ASP A N 1
ATOM 1938 C CA . ASP A 1 241 ? -35.853 -32.311 -2.470 1.00 63.75 241 ASP A CA 1
ATOM 1939 C C . ASP A 1 241 ? -36.965 -33.392 -2.454 1.00 63.75 241 ASP A C 1
ATOM 1941 O O . ASP A 1 241 ? -37.734 -33.476 -1.492 1.00 63.75 241 ASP A O 1
ATOM 1945 N N . PRO A 1 242 ? -37.069 -34.269 -3.476 1.00 60.62 242 PRO A N 1
ATOM 1946 C CA . PRO A 1 242 ? -38.056 -35.359 -3.492 1.00 60.62 242 PRO A CA 1
ATOM 1947 C C . PRO A 1 242 ? -37.952 -36.348 -2.318 1.00 60.62 242 PRO A C 1
ATOM 1949 O O . PRO A 1 242 ? -38.840 -37.175 -2.137 1.00 60.62 242 PRO A O 1
ATOM 1952 N N . MET A 1 243 ? -36.871 -36.287 -1.534 1.00 65.00 243 MET A N 1
ATOM 1953 C CA . MET A 1 243 ? -36.648 -37.100 -0.338 1.00 65.00 243 MET A CA 1
ATOM 1954 C C . MET A 1 243 ? -36.940 -36.324 0.961 1.00 65.00 243 MET A C 1
ATOM 1956 O O . MET A 1 243 ? -36.671 -36.835 2.046 1.00 65.00 243 MET A O 1
ATOM 1960 N N . GLY A 1 244 ? -37.480 -35.103 0.873 1.00 67.19 244 GLY A N 1
ATOM 1961 C CA . GLY A 1 244 ? -37.871 -34.276 2.015 1.00 67.19 244 GLY A CA 1
ATOM 1962 C C . GLY A 1 244 ? -36.722 -33.541 2.712 1.00 67.19 244 GLY A C 1
ATOM 1963 O O . GLY A 1 244 ? -36.905 -33.043 3.822 1.00 67.19 244 GLY A O 1
ATOM 1964 N N . ARG A 1 245 ? -35.532 -33.449 2.108 1.00 60.25 245 ARG A N 1
ATOM 1965 C CA . ARG A 1 245 ? -34.400 -32.694 2.671 1.00 60.25 245 ARG A CA 1
ATOM 1966 C C . ARG A 1 245 ? -34.504 -31.224 2.296 1.00 60.25 245 ARG A C 1
ATOM 1968 O O . ARG A 1 245 ? -34.818 -30.898 1.155 1.00 60.25 245 ARG A O 1
ATOM 1975 N N . ALA A 1 246 ? -34.206 -30.340 3.246 1.00 55.00 246 ALA A N 1
ATOM 1976 C CA . ALA A 1 246 ? -34.187 -28.903 3.002 1.00 55.00 246 ALA A CA 1
ATOM 1977 C C . ALA A 1 246 ? -33.150 -28.560 1.923 1.00 55.00 246 ALA A C 1
ATOM 1979 O O . ALA A 1 246 ? -31.979 -28.932 2.037 1.00 55.00 246 ALA A O 1
ATOM 1980 N N . THR A 1 247 ? -33.577 -27.844 0.886 1.00 56.75 247 THR A N 1
ATOM 1981 C CA . THR A 1 247 ? -32.697 -27.381 -0.188 1.00 56.75 247 THR A CA 1
ATOM 1982 C C . THR A 1 247 ? -32.579 -25.866 -0.163 1.00 56.75 247 THR A C 1
ATOM 1984 O O . THR A 1 247 ? -33.499 -25.153 0.230 1.00 56.75 247 THR A O 1
ATOM 1987 N N . ILE A 1 248 ? -31.424 -25.363 -0.596 1.00 63.81 248 ILE A N 1
ATOM 1988 C CA . ILE A 1 248 ? -31.241 -23.943 -0.893 1.00 63.81 248 ILE A CA 1
ATOM 1989 C C . ILE A 1 248 ? -31.424 -23.801 -2.400 1.00 63.81 248 ILE A C 1
ATOM 1991 O O . ILE A 1 248 ? -30.538 -24.180 -3.167 1.00 63.81 248 ILE A O 1
ATOM 1995 N N . GLU A 1 249 ? -32.577 -23.297 -2.825 1.00 60.78 249 GLU A N 1
ATOM 1996 C CA . GLU A 1 249 ? -32.768 -22.878 -4.211 1.00 60.78 249 GLU A CA 1
ATOM 1997 C C . GLU A 1 249 ? -32.123 -21.507 -4.409 1.00 60.78 249 GLU A C 1
ATOM 1999 O O . GLU A 1 249 ? -32.271 -20.600 -3.592 1.00 60.78 249 GLU A O 1
ATOM 2004 N N . ILE A 1 250 ? -31.347 -21.382 -5.482 1.00 67.56 250 ILE A N 1
ATOM 2005 C CA . ILE A 1 250 ? -30.663 -20.145 -5.844 1.00 67.56 250 ILE A CA 1
ATOM 2006 C C . ILE A 1 250 ? -31.207 -19.748 -7.204 1.00 67.56 250 ILE A C 1
ATOM 2008 O O . ILE A 1 250 ? -30.988 -20.456 -8.191 1.00 67.56 250 ILE A O 1
ATOM 2012 N N . GLU A 1 251 ? -31.918 -18.626 -7.257 1.00 62.81 251 GLU A N 1
ATOM 2013 C CA . GLU A 1 251 ? -32.290 -18.032 -8.531 1.00 62.81 251 GLU A CA 1
ATOM 2014 C C . GLU A 1 251 ? -31.022 -17.498 -9.201 1.00 62.81 251 GLU A C 1
ATOM 2016 O O . GLU A 1 251 ? -30.251 -16.739 -8.613 1.00 62.81 251 GLU A O 1
ATOM 2021 N N . ILE A 1 252 ? -30.769 -17.964 -10.420 1.00 70.88 252 ILE A N 1
ATOM 2022 C CA . ILE A 1 252 ? -29.609 -17.572 -11.211 1.00 70.88 252 ILE A CA 1
ATOM 2023 C C . ILE A 1 252 ? -30.090 -16.957 -12.513 1.00 70.88 252 ILE A C 1
ATOM 2025 O O . ILE A 1 252 ? -30.928 -17.525 -13.217 1.00 70.88 252 ILE A O 1
ATOM 2029 N N . ASP A 1 253 ? -29.516 -15.817 -12.878 1.00 70.00 253 ASP A N 1
ATOM 2030 C CA . ASP A 1 253 ? -29.811 -15.221 -14.173 1.00 70.00 253 ASP A CA 1
ATOM 2031 C C . ASP A 1 253 ? -29.251 -16.095 -15.327 1.00 70.00 253 ASP A C 1
ATOM 2033 O O . ASP A 1 253 ? -28.395 -16.978 -15.155 1.00 70.00 253 ASP A O 1
ATOM 2037 N N . ALA A 1 254 ? -29.710 -15.847 -16.557 1.00 72.19 254 ALA A N 1
ATOM 2038 C CA . ALA A 1 254 ? -29.278 -16.616 -17.727 1.00 72.19 254 ALA A CA 1
ATOM 2039 C C . ALA A 1 254 ? -27.755 -16.537 -17.996 1.00 72.19 254 ALA A C 1
ATOM 2041 O O . ALA A 1 254 ? -27.170 -17.476 -18.552 1.00 72.19 254 ALA A O 1
ATOM 2042 N N . LYS A 1 255 ? -27.089 -15.443 -17.601 1.00 71.88 255 LYS A N 1
ATOM 2043 C CA . LYS A 1 255 ? -25.634 -15.260 -17.735 1.00 71.88 255 LYS A CA 1
ATOM 2044 C C . LY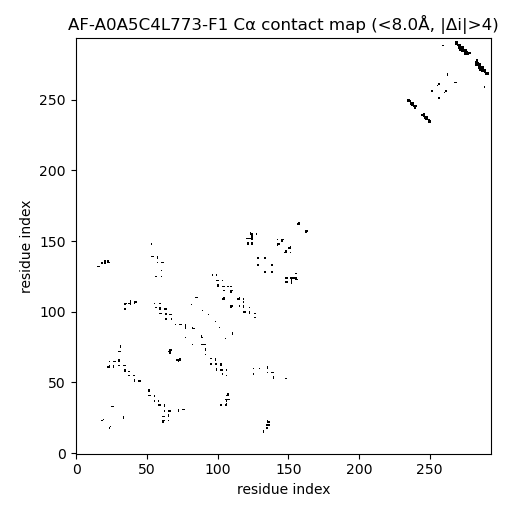S A 1 255 ? -24.883 -16.075 -16.675 1.00 71.88 255 LYS A C 1
ATOM 2046 O O . LYS A 1 255 ? -23.916 -16.768 -17.006 1.00 71.88 255 LYS A O 1
ATOM 2051 N N . GLN A 1 256 ? -25.339 -16.052 -15.426 1.00 68.75 256 GLN A N 1
ATOM 2052 C CA . GLN A 1 256 ? -24.824 -16.829 -14.303 1.00 68.75 256 GLN A CA 1
ATOM 2053 C C . GLN A 1 256 ? -24.980 -18.323 -14.561 1.00 68.75 256 GLN A C 1
ATOM 2055 O O . GLN A 1 256 ? -24.021 -19.069 -14.352 1.00 68.75 256 GLN A O 1
ATOM 2060 N N . ARG A 1 257 ? -26.114 -18.757 -15.130 1.00 76.44 257 ARG A N 1
ATOM 2061 C CA . ARG A 1 257 ? -26.325 -20.149 -15.553 1.00 76.44 257 ARG A CA 1
ATOM 2062 C C . ARG A 1 257 ? -25.227 -20.627 -16.498 1.00 76.44 257 ARG A C 1
ATOM 2064 O O . ARG A 1 257 ? -24.607 -21.659 -16.246 1.00 76.44 257 ARG A O 1
ATOM 2071 N N . LYS A 1 258 ? -24.914 -19.852 -17.544 1.00 78.56 258 LYS A N 1
ATOM 2072 C CA . LYS A 1 258 ? -23.803 -20.175 -18.458 1.00 78.56 258 LYS A CA 1
ATOM 2073 C C . LYS A 1 258 ? -22.451 -20.175 -17.734 1.00 78.56 258 LYS A C 1
ATOM 2075 O O . LYS A 1 258 ? -21.631 -21.060 -17.954 1.00 78.56 258 LYS A O 1
ATOM 2080 N N . ARG A 1 259 ? -22.196 -19.224 -16.835 1.00 73.19 259 ARG A N 1
ATOM 2081 C CA . ARG A 1 259 ? -20.895 -19.094 -16.152 1.00 73.19 259 ARG A CA 1
ATOM 2082 C C . ARG A 1 259 ? -20.629 -20.199 -15.118 1.00 73.19 259 ARG A C 1
ATOM 2084 O O . ARG A 1 259 ? -19.512 -20.733 -15.051 1.00 73.19 259 ARG A O 1
ATOM 2091 N N . LEU A 1 260 ? -21.636 -20.529 -14.313 1.00 70.81 260 LEU A N 1
ATOM 2092 C CA . LEU A 1 260 ? -21.555 -21.484 -13.208 1.00 70.81 260 LEU A CA 1
ATOM 2093 C C . LEU A 1 260 ? -21.759 -22.922 -13.697 1.00 70.81 260 LEU A C 1
ATOM 2095 O O . LEU A 1 260 ? -20.950 -23.792 -13.363 1.00 70.81 260 LEU A O 1
ATOM 2099 N N . PHE A 1 261 ? -22.737 -23.142 -14.582 1.00 75.75 261 PHE A N 1
ATOM 2100 C CA . PHE A 1 261 ? -23.247 -24.473 -14.927 1.00 75.75 261 PHE A CA 1
ATOM 2101 C C . PHE A 1 261 ? -23.036 -24.901 -16.383 1.00 75.75 261 PHE A C 1
ATOM 2103 O O . PHE A 1 261 ? -23.491 -25.979 -16.749 1.00 75.75 261 PHE A O 1
ATOM 2110 N N . ALA A 1 262 ? -22.315 -24.141 -17.220 1.00 78.81 262 ALA A N 1
ATOM 2111 C CA . ALA A 1 262 ? -21.833 -24.696 -18.490 1.00 78.81 262 ALA A CA 1
ATOM 2112 C C . ALA A 1 262 ? -20.776 -25.779 -18.213 1.00 78.81 262 ALA A C 1
ATOM 2114 O O . ALA A 1 262 ? -19.579 -25.490 -18.082 1.00 78.81 262 ALA A O 1
ATOM 2115 N N . LEU A 1 263 ? -21.254 -27.009 -18.062 1.00 69.12 263 LEU A N 1
ATOM 2116 C CA . LEU A 1 263 ? -20.503 -28.249 -17.933 1.00 69.12 263 LEU A CA 1
ATOM 2117 C C . LEU A 1 263 ? -20.666 -29.045 -19.230 1.00 69.12 263 LEU A C 1
ATOM 2119 O O . LEU A 1 263 ? -21.733 -29.022 -19.836 1.00 69.12 263 LEU A O 1
ATOM 2123 N N . LYS A 1 264 ? -19.601 -29.721 -19.658 1.00 76.69 264 LYS A N 1
ATOM 2124 C CA . LYS A 1 264 ? -19.675 -30.766 -20.687 1.00 76.69 264 LYS A CA 1
ATOM 2125 C C . LYS A 1 264 ? -19.855 -32.118 -19.997 1.00 76.69 264 LYS A C 1
ATOM 2127 O O . LYS A 1 264 ? -19.501 -32.237 -18.820 1.00 76.69 264 LYS A O 1
ATOM 2132 N N . ASP A 1 265 ? -20.339 -33.119 -20.724 1.00 62.75 265 ASP A N 1
ATOM 2133 C CA . ASP A 1 265 ? -20.447 -34.483 -20.202 1.00 62.75 265 ASP A CA 1
ATOM 2134 C C . ASP A 1 265 ? -19.112 -34.957 -19.613 1.00 62.75 265 ASP A C 1
ATOM 2136 O O . ASP A 1 265 ? -18.037 -34.727 -20.171 1.00 62.75 265 ASP A O 1
ATOM 2140 N N . GLY A 1 266 ? -19.185 -35.548 -18.420 1.00 68.31 266 GLY A N 1
ATOM 2141 C CA . GLY A 1 266 ? -18.023 -36.006 -17.654 1.00 68.31 266 GLY A CA 1
ATOM 2142 C C . GLY A 1 266 ? -17.310 -34.936 -16.815 1.00 68.31 266 GLY A C 1
ATOM 2143 O O . GLY A 1 266 ? -16.494 -35.290 -15.963 1.00 68.31 266 GLY A O 1
ATOM 2144 N N . MET A 1 267 ? -17.616 -33.640 -16.966 1.00 70.81 267 MET A N 1
ATOM 2145 C CA . MET A 1 267 ? -16.995 -32.599 -16.137 1.00 70.81 267 MET A CA 1
ATOM 2146 C C . MET A 1 267 ? -17.638 -32.507 -14.753 1.00 70.81 267 MET A C 1
ATOM 2148 O O . MET A 1 267 ? -18.835 -32.266 -14.610 1.00 70.81 267 MET A O 1
ATOM 2152 N N . ARG A 1 268 ? -16.807 -32.590 -13.712 1.00 67.75 268 ARG A N 1
ATOM 2153 C CA . ARG A 1 268 ? -17.205 -32.292 -12.332 1.00 67.75 268 ARG A CA 1
ATOM 2154 C C . ARG A 1 268 ? -16.797 -30.866 -11.976 1.00 67.75 268 ARG A C 1
ATOM 2156 O O . ARG A 1 268 ? -15.693 -30.431 -12.295 1.00 67.75 268 ARG A O 1
ATOM 2163 N N . ARG A 1 269 ? -17.669 -30.135 -11.281 1.00 71.62 269 ARG A N 1
ATOM 2164 C CA . ARG A 1 269 ? -17.339 -28.832 -10.683 1.00 71.62 269 ARG A CA 1
ATOM 2165 C C . ARG A 1 269 ? -17.630 -28.843 -9.196 1.00 71.62 269 ARG A C 1
ATOM 2167 O O . ARG A 1 269 ? -18.621 -29.416 -8.758 1.00 71.62 269 ARG A O 1
ATOM 2174 N N . ARG A 1 270 ? -16.764 -28.168 -8.442 1.00 75.25 270 ARG A N 1
ATOM 2175 C CA . ARG A 1 270 ? -17.006 -27.817 -7.046 1.00 75.25 270 ARG A CA 1
ATOM 2176 C C . ARG A 1 270 ? -17.446 -26.356 -7.003 1.00 75.25 270 ARG A C 1
ATOM 2178 O O . ARG A 1 270 ? -16.740 -25.484 -7.509 1.00 75.25 270 ARG A O 1
ATOM 2185 N N . ILE A 1 271 ? -18.615 -26.126 -6.423 1.00 77.00 271 ILE A N 1
ATOM 2186 C CA . ILE A 1 271 ? -19.109 -24.800 -6.063 1.00 77.00 271 ILE A CA 1
ATOM 2187 C C . ILE A 1 271 ? -19.001 -24.722 -4.547 1.00 77.00 271 ILE A C 1
ATOM 2189 O O . ILE A 1 271 ? -19.451 -25.632 -3.854 1.00 77.00 271 ILE A O 1
ATOM 2193 N N . GLU A 1 272 ? -18.351 -23.681 -4.051 1.00 76.50 272 GLU A N 1
ATOM 2194 C CA . GLU A 1 272 ? -18.220 -23.442 -2.621 1.00 76.50 272 GLU A CA 1
ATOM 2195 C C . GLU A 1 272 ? -19.188 -22.332 -2.217 1.00 76.50 272 GLU A C 1
ATOM 2197 O O . GLU A 1 272 ? -19.193 -21.252 -2.811 1.00 76.50 272 GLU A O 1
ATOM 2202 N N . LEU A 1 273 ? -20.032 -22.633 -1.234 1.00 76.38 273 LEU A N 1
ATOM 2203 C CA . LEU A 1 273 ? -20.936 -21.686 -0.594 1.00 76.38 273 LEU A CA 1
ATOM 2204 C C . LEU A 1 273 ? -20.238 -21.160 0.657 1.00 76.38 273 LEU A C 1
ATOM 2206 O O . LEU A 1 273 ? -20.099 -21.885 1.639 1.00 76.38 273 LEU A O 1
ATOM 2210 N N . VAL A 1 274 ? -19.798 -19.907 0.620 1.00 73.00 274 VAL A N 1
ATOM 2211 C CA . VAL A 1 274 ? -19.204 -19.241 1.783 1.00 73.00 274 VAL A CA 1
ATOM 2212 C C . VAL A 1 274 ? -20.296 -18.434 2.471 1.00 73.00 274 VAL A C 1
ATOM 2214 O O . VAL A 1 274 ? -20.901 -17.567 1.844 1.00 73.00 274 VAL A O 1
ATOM 2217 N N . CYS A 1 275 ? -20.582 -18.736 3.738 1.00 78.81 275 CYS A N 1
ATOM 2218 C CA . CYS A 1 275 ? -21.500 -17.934 4.544 1.00 78.81 275 CYS A CA 1
ATOM 2219 C C . CYS A 1 275 ? -20.798 -16.632 4.941 1.00 78.81 275 CYS A C 1
ATOM 2221 O O . CYS A 1 275 ? -19.876 -16.644 5.753 1.00 78.81 275 CYS A O 1
ATOM 2223 N N . ASP A 1 276 ? -21.240 -15.519 4.367 1.00 71.38 276 ASP A N 1
ATOM 2224 C CA . ASP A 1 276 ? -20.689 -14.187 4.635 1.00 71.38 276 ASP A CA 1
ATOM 2225 C C . ASP A 1 276 ? -21.330 -13.533 5.877 1.00 71.38 276 ASP A C 1
ATOM 2227 O O . ASP A 1 276 ? -20.917 -12.451 6.298 1.00 71.38 276 ASP A O 1
ATOM 2231 N N . GLY A 1 277 ? -22.344 -14.174 6.472 1.00 70.62 277 GLY A N 1
ATOM 2232 C CA . GLY A 1 277 ? -22.982 -13.749 7.718 1.00 70.62 277 GLY A CA 1
ATOM 2233 C C . GLY A 1 277 ? -24.496 -13.956 7.742 1.00 70.62 277 GLY A C 1
ATOM 2234 O O . GLY A 1 277 ? -25.114 -14.345 6.748 1.00 70.62 277 GLY A O 1
ATOM 2235 N N . GLN A 1 278 ? -25.090 -13.666 8.900 1.00 76.62 278 GLN A N 1
ATOM 2236 C CA . GLN A 1 278 ? -26.534 -13.672 9.128 1.00 76.62 278 GLN A CA 1
ATOM 2237 C C . GLN A 1 278 ? -27.032 -12.242 9.354 1.00 76.62 278 GLN A C 1
ATOM 2239 O O . GLN A 1 278 ? -26.368 -11.429 9.999 1.00 76.62 278 GLN A O 1
ATOM 2244 N N . GLU A 1 279 ? -28.203 -11.937 8.818 1.00 66.69 279 GLU A N 1
ATOM 2245 C CA . GLU A 1 279 ? -28.870 -10.656 8.959 1.00 66.69 279 GLU A CA 1
ATOM 2246 C C . GLU A 1 279 ? -30.345 -10.902 9.267 1.00 66.69 279 GLU A C 1
ATOM 2248 O O . GLU A 1 279 ? -31.083 -11.396 8.416 1.00 66.69 279 GLU A O 1
ATOM 2253 N N . GLU A 1 280 ? -30.745 -10.586 10.501 1.00 82.50 280 GLU A N 1
ATOM 2254 C CA .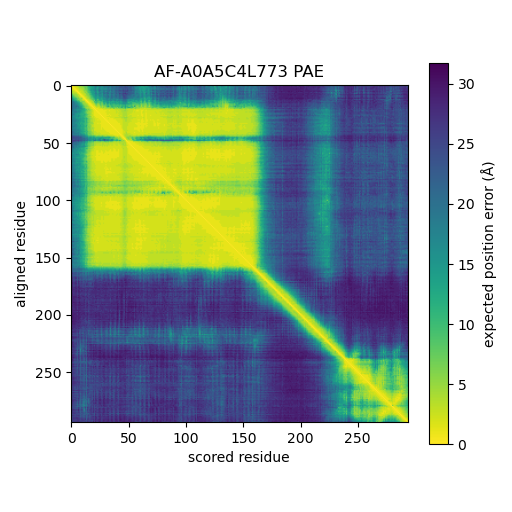 GLU A 1 280 ? -32.063 -10.944 11.038 1.00 82.50 280 GLU A CA 1
ATOM 2255 C C . GLU A 1 280 ? -32.314 -12.459 10.853 1.00 82.50 280 GLU A C 1
ATOM 2257 O O . GLU A 1 280 ? -31.559 -13.276 11.391 1.00 82.50 280 GLU A O 1
ATOM 2262 N N . ASP A 1 281 ? -33.300 -12.837 10.035 1.00 72.38 281 ASP A N 1
ATOM 2263 C CA . ASP A 1 281 ? -33.682 -14.230 9.749 1.00 72.38 281 ASP A CA 1
ATOM 2264 C C . ASP A 1 281 ? -33.022 -14.821 8.481 1.00 72.38 281 ASP A C 1
ATOM 2266 O O . ASP A 1 281 ? -33.300 -15.962 8.078 1.00 72.38 281 ASP A O 1
ATOM 2270 N N . TRP A 1 282 ? -32.133 -14.062 7.834 1.00 55.56 282 TRP A N 1
ATOM 2271 C CA . TRP A 1 282 ? -31.541 -14.396 6.537 1.00 55.56 282 TRP A CA 1
ATOM 2272 C C . TRP A 1 282 ? -30.052 -14.705 6.641 1.00 55.56 282 TRP A C 1
ATOM 2274 O O . TRP A 1 282 ? -29.312 -14.055 7.370 1.00 55.56 282 TRP A O 1
ATOM 2284 N N . TYR A 1 283 ? -29.585 -15.673 5.853 1.00 67.94 283 TYR A N 1
ATOM 2285 C CA . TYR A 1 283 ? -28.160 -15.972 5.706 1.00 67.94 283 TYR A CA 1
ATOM 2286 C C . TYR A 1 283 ? -27.702 -15.522 4.328 1.00 67.94 283 TYR A C 1
ATOM 2288 O O . TYR A 1 283 ? -28.365 -15.800 3.327 1.00 67.94 283 TYR A O 1
ATOM 2296 N N . ARG A 1 284 ? -26.563 -14.834 4.278 1.00 65.62 284 ARG A N 1
ATOM 2297 C CA . ARG A 1 284 ? -25.943 -14.396 3.031 1.00 65.62 284 ARG A CA 1
ATOM 2298 C C . ARG A 1 284 ? -24.855 -15.383 2.649 1.00 65.62 284 ARG A C 1
ATOM 2300 O O . ARG A 1 284 ? -23.935 -15.628 3.427 1.00 65.62 284 ARG A O 1
ATOM 2307 N N . PHE A 1 285 ? -24.946 -15.913 1.436 1.00 76.00 285 PHE A N 1
ATOM 2308 C CA . PHE A 1 285 ? -23.941 -16.814 0.892 1.00 76.00 285 PHE A CA 1
ATOM 2309 C C . PHE A 1 285 ? -23.311 -16.216 -0.356 1.00 76.00 285 PHE A C 1
ATOM 2311 O O . PHE A 1 285 ? -24.004 -15.672 -1.214 1.00 76.00 285 PHE A O 1
ATOM 2318 N N . ARG A 1 286 ? -21.997 -16.375 -0.483 1.00 73.81 286 ARG A N 1
ATOM 2319 C CA . ARG A 1 286 ? -21.260 -16.101 -1.711 1.00 73.81 286 ARG A CA 1
ATOM 2320 C C . ARG A 1 286 ? -20.907 -17.407 -2.392 1.00 73.81 286 ARG A C 1
ATOM 2322 O O . ARG A 1 286 ? -20.398 -18.331 -1.761 1.00 73.81 286 ARG A O 1
ATOM 2329 N N . LEU A 1 287 ? -21.140 -17.458 -3.698 1.00 72.06 287 LEU A N 1
ATOM 2330 C CA . LEU A 1 287 ? -20.738 -18.580 -4.535 1.00 72.06 287 LEU A CA 1
ATOM 2331 C C . LEU A 1 287 ? -19.325 -18.343 -5.068 1.00 72.06 287 LEU A C 1
ATOM 2333 O O . LEU A 1 287 ? -19.095 -17.468 -5.905 1.00 72.06 287 LEU A O 1
ATOM 2337 N N . SER A 1 288 ? -18.378 -19.147 -4.599 1.00 71.31 288 SER A N 1
ATOM 2338 C CA . SER A 1 288 ? -17.016 -19.202 -5.123 1.00 71.31 288 SER A CA 1
ATOM 2339 C C . SER A 1 288 ? -16.876 -20.366 -6.106 1.00 71.31 288 SER A C 1
ATOM 2341 O O . SER A 1 288 ? -17.368 -21.476 -5.879 1.00 71.31 288 SER A O 1
ATOM 2343 N N . LYS A 1 289 ? -16.197 -20.112 -7.232 1.00 69.75 289 LYS A N 1
ATOM 2344 C CA . LYS A 1 289 ? -15.875 -21.129 -8.238 1.00 69.75 289 LYS A CA 1
ATOM 2345 C C . LYS A 1 289 ? -14.407 -21.514 -8.117 1.00 69.75 289 LYS A C 1
ATOM 2347 O O . LYS A 1 289 ? -13.539 -20.688 -8.383 1.00 69.75 289 LYS A O 1
ATOM 2352 N N . PHE A 1 290 ? -14.148 -22.798 -7.886 1.00 65.31 290 PHE A N 1
ATOM 2353 C CA . PHE A 1 290 ? -12.822 -23.380 -8.064 1.00 65.31 290 PHE A CA 1
ATOM 2354 C C . PHE A 1 290 ? -12.746 -24.146 -9.387 1.00 65.31 290 PHE A C 1
ATOM 2356 O O . PHE A 1 290 ? -13.517 -25.074 -9.638 1.00 65.31 290 PHE A O 1
ATOM 2363 N N . LEU A 1 291 ? -11.794 -23.772 -10.245 1.00 53.22 291 LEU A N 1
ATOM 2364 C CA . LEU A 1 291 ? -11.326 -24.659 -11.306 1.00 53.22 291 LEU A CA 1
ATOM 2365 C C . LEU A 1 291 ? -10.278 -25.581 -10.692 1.00 53.22 291 LEU A C 1
ATOM 2367 O O . LEU A 1 291 ? -9.139 -25.177 -10.480 1.00 53.22 291 LEU A O 1
ATOM 2371 N N . LYS A 1 292 ? -10.666 -26.822 -10.403 1.00 48.16 292 LYS A N 1
ATOM 2372 C CA . LYS A 1 292 ? -9.684 -27.874 -10.161 1.00 48.16 292 LYS A CA 1
ATOM 2373 C C . LYS A 1 292 ? -9.180 -28.308 -11.538 1.00 48.16 292 LYS A C 1
ATOM 2375 O O . LYS A 1 292 ? -9.940 -28.914 -12.287 1.00 48.16 292 LYS A O 1
ATOM 2380 N N . MET A 1 293 ? -7.966 -27.906 -11.908 1.00 43.50 293 MET A N 1
ATOM 2381 C CA . MET A 1 293 ? -7.297 -28.497 -13.067 1.00 43.50 293 MET A CA 1
ATOM 2382 C C . MET A 1 293 ? -6.828 -29.883 -12.623 1.00 43.50 293 MET A C 1
ATOM 2384 O O . MET A 1 293 ? -6.018 -29.981 -11.703 1.00 43.50 293 MET A O 1
ATOM 2388 N N . SER A 1 294 ? -7.456 -30.925 -13.165 1.00 50.91 294 SER A N 1
ATOM 2389 C CA . SER A 1 294 ? -6.952 -32.300 -13.106 1.00 50.91 294 SER A CA 1
ATOM 2390 C C . SER A 1 294 ? -5.914 -32.502 -14.192 1.00 50.91 294 SER A C 1
ATOM 2392 O O . SER A 1 294 ? -6.230 -32.062 -15.324 1.00 50.91 294 SER A O 1
#

pLDDT: mean 73.45, std 22.01, range [34.03, 98.25]

Sequence (294 aa):
MKKPTKKAKNPRKLRKLADNSELMREISSDTLGASKNAQAQYEADKDGWRPARLNSCLYIYAIAKVMMSKPKEWAKFIKQPFWENFPKSPRADANETKILRYVAFYVWKSTSRTSKDRACTYVRALKMLMDDNVRVDKLVETIEDAGGIEKLAKRASKAAPGASEASSVSDSRVPGNKKEQKGQFHKDSNENEVSNRSISEKNPTRNNSQQNKQVDLEEDPEWWERENSVEDDKIERRGFDPMGRATIEIEIDAKQRKRLFALKDGMRRRIELVCDGQEEDWYRFRLSKFLKMS

Nearest PDB structures (foldseek):
  1jog-assembly2_C  TM=2.545E-01  e=2.283E+00  Haemophilus influenzae
  1jog-assembly1_B  TM=2.270E-01  e=2.804E+00  Haemophilus influenzae

Foldseek 3Di:
DDDDDPDPDDPDPPPQPDQPDPLLVVCLVPVPVLLVVLLVQLVVCVVVPAPNVLVSLLSLLSSLVSCVVPLVVVVVNLPDPLQVLPPDGDDSPDDSLRSSLVSLCSSPVPNDPVSSVVSNLLSLLSVVCVVVSPHSVCSSVVQVVCVHSNSSSVVSCVPQPPNPPVPPPPDDDDPDDDDDDDDDDDDDDDDDDDDDDDDDDDDDDDPPPPPPPPPPPPPDPDPRPPDDDDDDDDQDADDDPPVRHGDGDGDDDPVRCCVPPPDDPPDDWDWDWDFPDDDDPDTDTDTDGDDPDD

Secondary structure (DSSP, 8-state):
-PPPP-PPPPP----------HHHHHHHH-HHHHHHHHHHHHHHTTTSTTHHHHHHHHHHHHHHHHHHH-HHHHHHHTTSGGGGGSSSPPPTT--HHHHHHHHHHHHTT--SHHHHHHHHHHHHHHHHHHHTT--HHHHHHHHHHTT-HHHHHHHHHHHSTTTTTSSSSS----------------------------------------------------TT-----PPPPP-----B-TTS-B-------HHHHHHHH---TT---EEEEEEEEEETTEEEEEEEEE----